Protein AF-A0A1B8D388-F1 (afdb_monomer_lite)

Foldseek 3Di:
DDDDDDDPPPPPPCPDPPPPVVCPPPPPPVPPPQPPVNVVVVVVVVVVVVVVVVVVVVVVVVVVVVVPPDDQDPVNVVVVVVVVVVVVVVVVVVVVVVVCCVPVVLQCCCPPVVVNRDPVSVVCVVVSVVVVVVVVVVVVVVVVVVVVVVVVVVVVVVVVVVVVVVVVVVVVVVVVVVVVVVVVVVVVPPVVVVVVVVVVVVVVVVVVD

Radius of gyration: 41.63 Å; chains: 1; bounding box: 92×52×113 Å

Structure (mmCIF, N/CA/C/O backbone):
data_AF-A0A1B8D388-F1
#
_entry.id   AF-A0A1B8D388-F1
#
loop_
_atom_site.group_PDB
_atom_site.id
_atom_site.type_symbol
_atom_site.label_atom_id
_atom_site.label_alt_id
_atom_site.label_comp_id
_atom_site.label_asym_id
_atom_site.label_entity_id
_atom_site.label_seq_id
_atom_site.pdbx_PDB_ins_code
_atom_site.Cartn_x
_atom_site.Cartn_y
_atom_site.Cartn_z
_atom_site.occupancy
_atom_site.B_iso_or_equiv
_atom_site.auth_seq_id
_atom_site.auth_comp_id
_atom_site.auth_asym_id
_atom_site.auth_atom_id
_atom_site.pdbx_PDB_model_num
ATOM 1 N N . MET A 1 1 ? -44.752 -16.408 46.582 1.00 46.75 1 MET A N 1
ATOM 2 C CA . MET A 1 1 ? -44.123 -17.153 45.474 1.00 46.75 1 MET A CA 1
ATOM 3 C C . MET A 1 1 ? -44.705 -16.628 44.176 1.00 46.75 1 MET A C 1
ATOM 5 O O . MET A 1 1 ? -45.879 -16.859 43.948 1.00 46.75 1 MET A O 1
ATOM 9 N N . SER A 1 2 ? -43.924 -15.858 43.420 1.00 40.78 2 SER A N 1
ATOM 10 C CA . SER A 1 2 ? -44.126 -15.582 41.990 1.00 40.78 2 SER A CA 1
ATOM 11 C C . SER A 1 2 ? -42.862 -14.886 41.501 1.00 40.78 2 SER A C 1
ATOM 13 O O . SER A 1 2 ? -42.611 -13.732 41.837 1.00 40.78 2 SER A O 1
ATOM 15 N N . THR A 1 3 ? -42.021 -15.635 40.803 1.00 44.38 3 THR A N 1
ATOM 16 C CA . THR A 1 3 ? -40.902 -15.122 40.013 1.00 44.38 3 THR A CA 1
ATOM 17 C C . THR A 1 3 ? -41.457 -14.506 38.729 1.00 44.38 3 THR A C 1
ATOM 19 O O . THR A 1 3 ? -42.366 -15.099 38.149 1.00 44.38 3 THR A O 1
ATOM 22 N N . PRO A 1 4 ? -40.952 -13.361 38.246 1.00 47.53 4 PRO A N 1
ATOM 23 C CA . PRO A 1 4 ? -41.158 -12.992 36.859 1.00 47.53 4 PRO A CA 1
ATOM 24 C C . PRO A 1 4 ? -40.118 -13.717 36.000 1.00 47.53 4 PRO A C 1
ATOM 26 O O . PRO A 1 4 ? -38.914 -13.635 36.257 1.00 47.53 4 PRO A O 1
ATOM 29 N N . ASP A 1 5 ? -40.616 -14.446 35.006 1.00 41.00 5 ASP A N 1
ATOM 30 C CA . ASP A 1 5 ? -39.839 -15.017 33.914 1.00 41.00 5 ASP A CA 1
ATOM 31 C C . ASP A 1 5 ? -39.092 -13.895 33.185 1.00 41.00 5 ASP A C 1
ATOM 33 O O . ASP A 1 5 ? -39.694 -12.954 32.665 1.00 41.00 5 ASP A O 1
ATOM 37 N N . ILE A 1 6 ? -37.763 -13.976 33.189 1.00 44.88 6 ILE A N 1
ATOM 38 C CA . ILE A 1 6 ? -36.910 -13.114 32.378 1.00 44.88 6 ILE A CA 1
ATOM 39 C C . ILE A 1 6 ? -36.854 -13.752 30.994 1.00 44.88 6 ILE A C 1
ATOM 41 O O . ILE A 1 6 ? -36.353 -14.865 30.834 1.00 44.88 6 ILE A O 1
ATOM 45 N N . ASP A 1 7 ? -37.396 -13.026 30.021 1.00 37.66 7 ASP A N 1
ATOM 46 C CA . ASP A 1 7 ? -37.357 -13.312 28.594 1.00 37.66 7 ASP A CA 1
ATOM 47 C C . ASP A 1 7 ? -36.005 -13.897 28.148 1.00 37.66 7 ASP A C 1
ATOM 49 O O . ASP A 1 7 ? -34.972 -13.226 28.103 1.00 37.66 7 ASP A O 1
ATOM 53 N N . SER A 1 8 ? -36.048 -15.162 27.727 1.00 42.47 8 SER A N 1
ATOM 54 C CA . SER A 1 8 ? -34.969 -15.912 27.068 1.00 42.47 8 SER A CA 1
ATOM 55 C C . SER A 1 8 ? -34.655 -15.396 25.645 1.00 42.47 8 SER A C 1
ATOM 57 O O . SER A 1 8 ? -33.959 -16.052 24.866 1.00 42.47 8 SER A O 1
ATOM 59 N N . THR A 1 9 ? -35.156 -14.222 25.269 1.00 39.06 9 THR A N 1
ATOM 60 C CA . THR A 1 9 ? -35.140 -13.701 23.893 1.00 39.06 9 THR A CA 1
ATOM 61 C C . THR A 1 9 ? -33.801 -13.051 23.512 1.00 39.06 9 THR A C 1
ATOM 63 O O . THR A 1 9 ? -33.569 -12.752 22.344 1.00 39.06 9 THR A O 1
ATOM 66 N N . ALA A 1 10 ? -32.867 -12.890 24.457 1.00 39.78 10 ALA A N 1
ATOM 67 C CA . ALA A 1 10 ? -31.547 -12.302 24.199 1.00 39.78 10 ALA A CA 1
ATOM 68 C C . ALA A 1 10 ? -30.497 -13.289 23.639 1.00 39.78 10 ALA A C 1
ATOM 70 O O . ALA A 1 10 ? -29.409 -12.869 23.256 1.00 39.78 10 ALA A O 1
ATOM 71 N N . ALA A 1 11 ? -30.801 -14.591 23.556 1.00 39.47 11 ALA A N 1
ATOM 72 C CA . ALA A 1 11 ? -29.835 -15.618 23.139 1.00 39.47 11 ALA A CA 1
ATOM 73 C C . ALA A 1 11 ? -29.963 -16.070 21.667 1.00 39.47 11 ALA A C 1
ATOM 75 O O . ALA A 1 11 ? -29.261 -16.985 21.247 1.00 39.47 11 ALA A O 1
ATOM 76 N N . SER A 1 12 ? -30.826 -15.437 20.861 1.00 40.69 12 SER A N 1
ATOM 77 C CA . SER A 1 12 ? -31.075 -15.824 19.457 1.00 40.69 12 SER A CA 1
ATOM 78 C C . SER A 1 12 ? -30.506 -14.834 18.425 1.00 40.69 12 SER A C 1
ATOM 80 O O . SER A 1 12 ? -30.994 -14.741 17.305 1.00 40.69 12 SER A O 1
ATOM 82 N N . GLY A 1 13 ? -29.474 -14.070 18.804 1.00 36.97 13 GLY A N 1
ATOM 83 C CA . GLY A 1 13 ? -28.780 -13.120 17.920 1.00 36.97 13 GLY A CA 1
ATOM 84 C C . GLY A 1 13 ? -27.408 -13.580 17.412 1.00 36.97 13 GLY A C 1
ATOM 85 O O . GLY A 1 13 ? -26.836 -12.921 16.553 1.00 36.97 13 GLY A O 1
ATOM 86 N N . MET A 1 14 ? -26.870 -14.699 17.911 1.00 41.22 14 MET A N 1
ATOM 87 C CA . MET A 1 14 ? -25.579 -15.248 17.464 1.00 41.22 14 MET A CA 1
ATOM 88 C C . MET A 1 14 ? -25.774 -16.475 16.565 1.00 41.22 14 MET A C 1
ATOM 90 O O . MET A 1 14 ? -25.116 -17.500 16.735 1.00 41.22 14 MET A O 1
ATOM 94 N N . ALA A 1 15 ? -26.708 -16.383 15.615 1.00 38.06 15 ALA A N 1
ATOM 95 C CA . ALA A 1 15 ? -26.703 -17.280 14.467 1.00 38.06 15 ALA A CA 1
ATOM 96 C C . ALA A 1 15 ? -25.453 -16.951 13.645 1.00 38.06 15 ALA A C 1
ATOM 98 O O . ALA A 1 15 ? -25.227 -15.794 13.291 1.00 38.06 15 ALA A O 1
ATOM 99 N N . GLY A 1 16 ? -24.612 -17.966 13.457 1.00 37.06 16 GLY A N 1
ATOM 100 C CA . GLY A 1 16 ? -23.254 -17.843 12.957 1.00 37.06 16 GLY A CA 1
ATOM 101 C C . GLY A 1 16 ? -23.151 -16.947 11.732 1.00 37.06 16 GLY A C 1
ATOM 102 O O . GLY A 1 16 ? -23.763 -17.203 10.698 1.00 37.06 16 GLY A O 1
ATOM 103 N N . LEU A 1 17 ? -22.302 -15.930 11.852 1.00 40.41 17 LEU A N 1
ATOM 104 C CA . LEU A 1 17 ? -21.633 -15.356 10.701 1.00 40.41 17 LEU A CA 1
ATOM 105 C C . LEU A 1 17 ? -20.649 -16.432 10.221 1.00 40.41 17 LEU A C 1
ATOM 107 O O . LEU A 1 17 ? -19.468 -16.426 10.568 1.00 40.41 17 LEU A O 1
ATOM 111 N N . GLU A 1 18 ? -21.163 -17.433 9.506 1.00 41.81 18 GLU A N 1
ATOM 112 C CA . GLU A 1 18 ? -20.325 -18.233 8.633 1.00 41.81 18 GLU A CA 1
ATOM 113 C C . GLU A 1 18 ? -19.696 -17.239 7.662 1.00 41.81 18 GLU A C 1
ATOM 115 O O . GLU A 1 18 ? -20.335 -16.736 6.740 1.00 41.81 18 GLU A O 1
ATOM 120 N N . ILE A 1 19 ? -18.425 -16.921 7.897 1.00 48.69 19 ILE A N 1
ATOM 121 C CA . ILE A 1 19 ? -17.549 -16.375 6.872 1.00 48.69 19 ILE A CA 1
ATOM 122 C C . ILE A 1 19 ? -17.320 -17.541 5.903 1.00 48.69 19 ILE A C 1
ATOM 124 O O . ILE A 1 19 ? -16.262 -18.166 5.876 1.00 48.69 19 ILE A O 1
ATOM 128 N N . THR A 1 20 ? -18.360 -17.915 5.153 1.00 42.84 20 THR A N 1
ATOM 129 C CA . THR A 1 20 ? -18.195 -18.654 3.911 1.00 42.84 20 THR A CA 1
ATOM 130 C C . THR A 1 20 ? -17.395 -17.726 3.030 1.00 42.84 20 THR A C 1
ATOM 132 O O . THR A 1 20 ? -17.945 -16.767 2.502 1.00 42.84 20 THR A O 1
ATOM 135 N N . ASN A 1 21 ? -16.089 -17.962 2.968 1.00 42.94 21 ASN A N 1
ATOM 136 C CA . ASN A 1 21 ? -15.173 -17.259 2.094 1.00 42.94 21 ASN A CA 1
ATOM 137 C C . ASN A 1 21 ? -15.632 -17.560 0.654 1.00 42.94 21 ASN A C 1
ATOM 139 O O . ASN A 1 21 ? -15.381 -18.672 0.180 1.00 42.94 21 ASN A O 1
ATOM 143 N N . PRO A 1 22 ? -16.364 -16.659 -0.031 1.00 49.56 22 PRO A N 1
ATOM 144 C CA . PRO A 1 22 ? -16.920 -16.969 -1.341 1.00 49.56 22 PRO A CA 1
ATOM 145 C C . PRO A 1 22 ? -15.854 -16.893 -2.448 1.00 49.56 22 PRO A C 1
ATOM 147 O O . PRO A 1 22 ? -16.158 -17.217 -3.590 1.00 49.56 22 PRO A O 1
ATOM 150 N N . ASP A 1 23 ? -14.607 -16.551 -2.099 1.00 47.38 23 ASP A N 1
ATOM 151 C CA . ASP A 1 23 ? -13.520 -16.274 -3.044 1.00 47.38 23 ASP A CA 1
ATOM 152 C C . ASP A 1 23 ? -12.299 -17.192 -2.939 1.00 47.38 23 ASP A C 1
ATOM 154 O O . ASP A 1 23 ? -11.311 -16.980 -3.637 1.00 47.38 23 ASP A O 1
ATOM 158 N N . ALA A 1 24 ? -12.365 -18.306 -2.201 1.00 41.28 24 ALA A N 1
ATOM 159 C CA . ALA A 1 24 ? -11.296 -19.318 -2.259 1.00 41.28 24 ALA A CA 1
ATOM 160 C C . ALA A 1 24 ? -11.149 -19.994 -3.651 1.00 41.28 24 ALA A C 1
ATOM 162 O O . ALA A 1 24 ? -10.336 -20.900 -3.818 1.00 41.28 24 ALA A O 1
ATOM 163 N N . ALA A 1 25 ? -11.930 -19.564 -4.650 1.00 45.50 25 ALA A N 1
ATOM 164 C CA . ALA A 1 25 ? -11.844 -19.978 -6.048 1.00 45.50 25 ALA A CA 1
ATOM 165 C C . ALA A 1 25 ? -11.648 -18.805 -7.038 1.00 45.50 25 ALA A C 1
ATOM 167 O O . ALA A 1 25 ? -11.773 -19.020 -8.242 1.00 45.50 25 ALA A O 1
ATOM 168 N N . GLN A 1 26 ? -11.325 -17.591 -6.568 1.00 44.94 26 GLN A N 1
ATOM 169 C CA . GLN A 1 26 ? -10.946 -16.457 -7.427 1.00 44.94 26 GLN A CA 1
ATOM 170 C C . GLN A 1 26 ? -9.604 -15.827 -7.025 1.00 44.94 26 GLN A C 1
ATOM 172 O O . GLN A 1 26 ? -9.360 -14.652 -7.270 1.00 44.94 26 GLN A O 1
ATOM 177 N N . ASP A 1 27 ? -8.647 -16.652 -6.591 1.00 37.72 27 ASP A N 1
ATOM 178 C CA . ASP A 1 27 ? -7.213 -16.332 -6.725 1.00 37.72 27 ASP A CA 1
ATOM 179 C C . ASP A 1 27 ? -6.762 -16.264 -8.201 1.00 37.72 27 ASP A C 1
ATOM 181 O O . ASP A 1 27 ? -5.577 -16.240 -8.518 1.00 37.72 27 ASP A O 1
ATOM 185 N N . SER A 1 28 ? -7.701 -16.170 -9.143 1.00 41.50 28 SER A N 1
ATOM 186 C CA . SER A 1 28 ? -7.460 -15.428 -10.359 1.00 41.50 28 SER A CA 1
ATOM 187 C C . SER A 1 28 ? -7.611 -13.928 -10.059 1.00 41.50 28 SER A C 1
ATOM 189 O O . SER A 1 28 ? -8.526 -13.275 -10.567 1.00 41.50 28 SER A O 1
ATOM 191 N N . PHE A 1 29 ? -6.589 -13.316 -9.440 1.00 42.00 29 PHE A N 1
ATOM 192 C CA . PHE A 1 29 ? -5.973 -12.242 -10.224 1.00 42.00 29 PHE A CA 1
ATOM 193 C C . PHE A 1 29 ? -5.783 -12.911 -11.565 1.00 42.00 29 PHE A C 1
ATOM 195 O O . PHE A 1 29 ? -5.009 -13.863 -11.645 1.00 42.00 29 PHE A O 1
ATOM 202 N N . THR A 1 30 ? -6.619 -12.585 -12.549 1.00 49.94 30 THR A N 1
ATOM 203 C CA . THR A 1 30 ? -6.340 -12.976 -13.914 1.00 49.94 30 THR A CA 1
ATOM 204 C C . THR A 1 30 ? -4.886 -12.592 -14.064 1.00 49.94 30 THR A C 1
ATOM 206 O O . THR A 1 30 ? -4.592 -11.392 -14.065 1.00 49.94 30 THR A O 1
ATOM 209 N N . GLU A 1 31 ? -3.978 -13.584 -14.048 1.00 51.28 31 GLU A N 1
ATOM 210 C CA . GLU A 1 31 ? -2.651 -13.422 -14.600 1.00 51.28 31 GLU A CA 1
ATOM 211 C C . GLU A 1 31 ? -2.980 -12.623 -15.836 1.00 51.28 31 GLU A C 1
ATOM 213 O O . GLU A 1 31 ? -3.809 -13.088 -16.635 1.00 51.28 31 GLU A O 1
ATOM 218 N N . LEU A 1 32 ? -2.497 -11.374 -15.919 1.00 55.41 32 LEU A N 1
ATOM 219 C CA . LEU A 1 32 ? -2.486 -10.691 -17.200 1.00 55.41 32 LEU A CA 1
ATOM 220 C C . LEU A 1 32 ? -2.073 -11.809 -18.141 1.00 55.41 32 LEU A C 1
ATOM 222 O O . LEU A 1 32 ? -1.053 -12.452 -17.852 1.00 55.41 32 LEU A O 1
ATOM 226 N N . GLN A 1 33 ? -2.958 -12.206 -19.066 1.00 63.19 33 GLN A N 1
ATOM 227 C CA . GLN A 1 33 ? -2.734 -13.384 -19.901 1.00 63.19 33 GLN A CA 1
ATOM 228 C C . GLN A 1 33 ? -1.675 -12.963 -20.908 1.00 63.19 33 GLN A C 1
ATOM 230 O O . GLN A 1 33 ? -1.926 -12.830 -22.098 1.00 63.19 33 GLN A O 1
ATOM 235 N N . LEU A 1 34 ? -0.510 -12.642 -20.354 1.00 66.38 34 LEU A N 1
ATOM 236 C CA . LEU A 1 34 ? 0.663 -12.174 -21.000 1.00 66.38 34 LEU A CA 1
ATOM 237 C C . LEU A 1 34 ? 1.059 -13.374 -21.805 1.00 66.38 34 LEU A C 1
ATOM 239 O O . LEU A 1 34 ? 1.324 -14.453 -21.254 1.00 66.38 34 LEU A O 1
ATOM 243 N N . SER A 1 35 ? 1.042 -13.168 -23.109 1.00 82.62 35 SER A N 1
ATOM 244 C CA . SER A 1 35 ? 1.629 -14.106 -24.031 1.00 82.62 35 SER A CA 1
ATOM 245 C C . SER A 1 35 ? 3.028 -14.463 -23.530 1.00 82.62 35 SER A C 1
ATOM 247 O O . SER A 1 35 ? 3.712 -13.652 -22.899 1.00 82.62 35 SER A O 1
ATOM 249 N N . GLU A 1 36 ? 3.485 -15.674 -23.821 1.00 84.75 36 GLU A N 1
ATOM 250 C CA . GLU A 1 36 ? 4.839 -16.107 -23.470 1.00 84.75 36 GLU A CA 1
ATOM 251 C C . GLU A 1 36 ? 5.894 -15.097 -23.960 1.00 84.75 36 GLU A C 1
ATOM 253 O O . GLU A 1 36 ? 6.867 -14.816 -23.266 1.00 84.75 36 GLU A O 1
ATOM 258 N N . LEU A 1 37 ? 5.631 -14.456 -25.105 1.00 83.75 37 LEU A N 1
ATOM 259 C CA . LEU A 1 37 ? 6.446 -13.367 -25.640 1.00 83.75 37 LEU A CA 1
ATOM 260 C C . LEU A 1 37 ? 6.429 -12.106 -24.767 1.00 83.75 37 LEU A C 1
ATOM 262 O O . LEU A 1 37 ? 7.461 -11.468 -24.600 1.00 83.75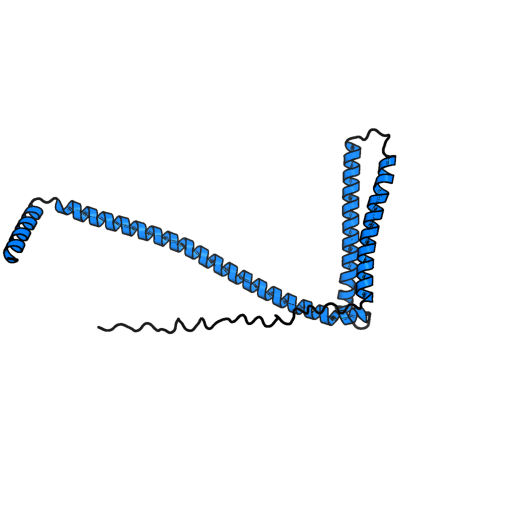 37 LEU A O 1
ATOM 266 N N . GLU A 1 38 ? 5.282 -11.728 -24.208 1.00 82.19 38 GLU A N 1
ATOM 267 C CA . GLU A 1 38 ? 5.165 -10.543 -23.349 1.00 82.19 38 GLU A CA 1
ATOM 268 C C . GLU A 1 38 ? 5.881 -10.759 -22.014 1.00 82.19 38 GLU A C 1
ATOM 270 O O . GLU A 1 38 ? 6.564 -9.853 -21.541 1.00 82.19 38 GLU A O 1
ATOM 275 N N . ARG A 1 39 ? 5.818 -11.978 -21.457 1.00 85.62 39 ARG A N 1
ATOM 276 C CA . ARG A 1 39 ? 6.616 -12.360 -20.280 1.00 85.62 39 ARG A CA 1
ATOM 277 C C . ARG A 1 39 ? 8.113 -12.280 -20.581 1.00 85.62 39 ARG A C 1
ATOM 279 O O . ARG A 1 39 ? 8.844 -11.621 -19.854 1.00 85.62 39 ARG A O 1
ATOM 286 N N . GLN A 1 40 ? 8.547 -12.844 -21.710 1.00 91.00 40 GLN A N 1
ATOM 287 C CA . GLN A 1 40 ? 9.945 -12.764 -22.144 1.00 91.00 40 GLN A CA 1
ATOM 288 C C . GLN A 1 40 ? 10.419 -11.317 -22.352 1.00 91.00 40 GLN A C 1
ATOM 290 O O . GLN A 1 40 ? 11.561 -10.999 -22.036 1.00 91.00 40 GLN A O 1
ATOM 295 N N . ILE A 1 41 ? 9.570 -10.427 -22.876 1.00 89.88 41 ILE A N 1
ATOM 296 C CA . ILE A 1 41 ? 9.914 -9.007 -23.046 1.00 89.88 41 ILE A CA 1
ATOM 297 C C . ILE A 1 41 ? 10.130 -8.325 -21.690 1.00 89.88 41 ILE A C 1
ATOM 299 O O . ILE A 1 41 ? 11.072 -7.544 -21.559 1.00 89.88 41 ILE A O 1
ATOM 303 N N . LEU A 1 42 ? 9.290 -8.616 -20.695 1.00 86.69 42 LEU A N 1
ATOM 304 C CA . LEU A 1 42 ? 9.450 -8.078 -19.343 1.00 86.69 42 LEU A CA 1
ATOM 305 C C . LEU A 1 42 ? 10.720 -8.617 -18.674 1.00 86.69 42 LEU A C 1
ATOM 307 O O . LEU A 1 42 ? 11.519 -7.825 -18.182 1.00 86.69 42 LEU A O 1
ATOM 311 N N . ASP A 1 43 ? 10.981 -9.921 -18.778 1.00 91.25 43 ASP A N 1
ATOM 312 C CA . ASP A 1 43 ? 12.216 -10.524 -18.259 1.00 91.25 43 ASP A CA 1
ATOM 313 C C . ASP A 1 43 ? 13.466 -9.909 -18.914 1.00 91.25 43 ASP A C 1
ATOM 315 O O . ASP A 1 43 ? 14.483 -9.668 -18.261 1.00 91.25 43 ASP A O 1
ATOM 319 N N . LEU A 1 44 ? 13.409 -9.626 -20.222 1.00 91.69 44 LEU A N 1
ATOM 320 C CA . LEU A 1 44 ? 14.490 -8.945 -20.937 1.00 91.69 44 LEU A CA 1
ATOM 321 C C . LEU A 1 44 ? 14.662 -7.492 -20.490 1.00 91.69 44 LEU A C 1
ATOM 323 O O . LEU A 1 44 ? 15.797 -7.016 -20.457 1.00 91.69 44 LEU A O 1
ATOM 327 N N . TYR A 1 45 ? 13.575 -6.788 -20.167 1.00 87.62 45 TYR A N 1
ATOM 328 C CA . TYR A 1 45 ? 13.632 -5.431 -19.626 1.00 87.62 45 TYR A CA 1
ATOM 329 C C . TYR A 1 45 ? 14.321 -5.415 -18.257 1.00 87.62 45 TYR A C 1
ATOM 331 O O . TYR A 1 45 ? 15.278 -4.658 -18.076 1.00 87.62 45 TYR A O 1
ATOM 339 N N . ASP A 1 46 ? 13.918 -6.313 -17.356 1.00 88.62 46 ASP A N 1
ATOM 340 C CA . ASP A 1 46 ? 14.510 -6.451 -16.023 1.00 88.62 46 ASP A CA 1
ATOM 341 C C . ASP A 1 46 ? 15.995 -6.814 -16.112 1.00 88.62 46 ASP A C 1
ATOM 343 O O . ASP A 1 46 ? 16.851 -6.166 -15.504 1.00 88.62 46 ASP A O 1
ATOM 347 N N . ARG A 1 47 ? 16.327 -7.788 -16.967 1.00 92.12 47 ARG A N 1
ATOM 348 C CA . ARG A 1 47 ? 17.713 -8.190 -17.224 1.00 92.12 47 ARG A CA 1
ATOM 349 C C . ARG A 1 47 ? 18.548 -7.063 -17.823 1.00 92.12 47 ARG A C 1
ATOM 351 O O . ARG A 1 47 ? 19.738 -6.946 -17.546 1.00 92.12 47 ARG A O 1
ATOM 358 N N . HIS A 1 48 ? 17.966 -6.234 -18.677 1.00 90.94 48 HIS A N 1
ATOM 359 C CA . HIS A 1 48 ? 18.677 -5.106 -19.262 1.00 90.94 48 HIS A CA 1
ATOM 360 C C . HIS A 1 48 ? 18.945 -3.998 -18.232 1.00 90.94 48 HIS A C 1
ATOM 362 O O . HIS A 1 48 ? 20.015 -3.385 -18.265 1.00 90.94 48 HIS A O 1
ATOM 368 N N . ASP A 1 49 ? 18.024 -3.762 -17.300 1.00 84.19 49 ASP A N 1
ATOM 369 C CA . ASP A 1 49 ? 18.252 -2.840 -16.187 1.00 84.19 49 ASP A CA 1
ATOM 370 C C . ASP A 1 49 ? 19.327 -3.364 -15.219 1.00 84.19 49 ASP A C 1
ATOM 372 O O . ASP A 1 49 ? 20.174 -2.587 -14.769 1.00 84.19 49 ASP A O 1
ATOM 376 N N . GLU A 1 50 ? 19.369 -4.676 -14.975 1.00 89.31 50 GLU A N 1
ATOM 377 C CA . GLU A 1 50 ? 20.448 -5.342 -14.232 1.00 89.31 50 GLU A CA 1
ATOM 378 C C . GLU A 1 50 ? 21.807 -5.164 -14.927 1.00 89.31 50 GLU A C 1
ATOM 380 O O . GLU A 1 50 ? 22.752 -4.655 -14.326 1.00 89.31 50 GLU A O 1
ATOM 385 N N . VAL A 1 51 ? 21.899 -5.468 -16.224 1.00 91.75 51 VAL A N 1
ATOM 386 C CA . VAL A 1 51 ? 23.144 -5.307 -16.993 1.00 91.75 51 VAL A CA 1
ATOM 387 C C . VAL A 1 51 ? 23.605 -3.845 -17.026 1.00 91.75 51 VAL A C 1
ATOM 389 O O . VAL A 1 51 ? 24.802 -3.568 -16.953 1.00 91.75 51 VAL A O 1
ATOM 392 N N . ARG A 1 52 ? 22.689 -2.870 -17.094 1.00 86.38 52 ARG A N 1
ATOM 393 C CA . ARG A 1 52 ? 23.054 -1.445 -16.983 1.00 86.38 52 ARG A CA 1
ATOM 394 C C . ARG A 1 52 ? 23.670 -1.108 -15.629 1.00 86.38 52 ARG A C 1
ATOM 396 O O . ARG A 1 52 ? 24.607 -0.310 -15.583 1.00 86.38 52 ARG A O 1
ATOM 403 N N . LEU A 1 53 ? 23.156 -1.689 -14.546 1.00 84.50 53 LEU A N 1
ATOM 404 C CA . LEU A 1 53 ? 23.740 -1.537 -13.214 1.00 84.50 53 LEU A CA 1
ATOM 405 C C . LEU A 1 53 ? 25.126 -2.183 -13.146 1.00 84.50 53 LEU A C 1
ATOM 407 O O . LEU A 1 53 ? 26.051 -1.549 -12.643 1.00 84.50 53 LEU A O 1
ATOM 411 N N . GLU A 1 54 ? 25.300 -3.382 -13.703 1.00 86.31 54 GLU A N 1
ATOM 412 C CA . GLU A 1 54 ? 26.599 -4.062 -13.768 1.00 86.31 54 GLU A CA 1
ATOM 413 C C . GLU A 1 54 ? 27.637 -3.255 -14.556 1.00 86.31 54 GLU A C 1
ATOM 415 O O . GLU A 1 54 ? 28.747 -3.040 -14.072 1.00 86.31 54 GLU A O 1
ATOM 420 N N . ILE A 1 55 ? 27.276 -2.729 -15.731 1.00 85.62 55 ILE A N 1
ATOM 421 C CA . ILE A 1 55 ? 28.147 -1.849 -16.526 1.00 85.62 55 ILE A CA 1
ATOM 422 C C . ILE A 1 55 ? 28.491 -0.579 -15.738 1.00 85.62 55 ILE A C 1
ATOM 424 O O . ILE A 1 55 ? 29.641 -0.136 -15.745 1.00 85.62 55 ILE A O 1
ATOM 428 N N . GLY A 1 56 ? 27.521 0.002 -15.028 1.00 80.25 56 GLY A N 1
ATOM 429 C CA . GLY A 1 56 ? 27.756 1.136 -14.134 1.00 80.25 56 GLY A CA 1
ATOM 430 C C . GLY A 1 56 ? 28.762 0.817 -13.024 1.00 80.25 56 GLY A C 1
ATOM 431 O O . GLY A 1 56 ? 29.654 1.614 -12.749 1.00 80.25 56 GLY A O 1
ATOM 432 N N . LEU A 1 57 ? 28.661 -0.367 -12.416 1.00 80.94 57 LEU A N 1
ATOM 433 C CA . LEU A 1 57 ? 29.571 -0.818 -11.362 1.00 80.94 57 LEU A CA 1
ATOM 434 C C . LEU A 1 57 ? 30.973 -1.142 -11.890 1.00 80.94 57 LEU A C 1
ATOM 436 O O . LEU A 1 57 ? 31.950 -0.833 -11.215 1.00 80.94 57 LEU A O 1
ATOM 440 N N . LEU A 1 58 ? 31.083 -1.733 -13.083 1.00 80.69 58 LEU A N 1
ATOM 441 C CA . LEU A 1 58 ? 32.360 -2.094 -13.710 1.00 80.69 58 LEU A CA 1
ATOM 442 C C . LEU A 1 58 ? 33.106 -0.891 -14.302 1.00 80.69 58 LEU A C 1
ATOM 444 O O . LEU A 1 58 ? 34.331 -0.886 -14.313 1.00 80.69 58 LEU A O 1
ATOM 448 N N . SER A 1 59 ? 32.389 0.144 -14.747 1.00 75.56 59 SER A N 1
ATOM 449 C CA . SER A 1 59 ? 32.979 1.396 -15.253 1.00 75.56 59 SER A CA 1
ATOM 450 C C . SER A 1 59 ? 33.388 2.380 -14.147 1.00 75.56 59 SER A C 1
ATOM 452 O O . SER A 1 59 ? 34.266 3.217 -14.351 1.00 75.56 59 SER A O 1
ATOM 454 N N . ALA A 1 60 ? 32.810 2.267 -12.946 1.00 67.56 60 ALA A N 1
ATOM 455 C CA . ALA A 1 60 ? 33.179 3.084 -11.789 1.00 67.56 60 ALA A CA 1
ATOM 456 C C . ALA A 1 60 ? 34.661 2.958 -11.348 1.00 67.56 60 ALA A C 1
ATOM 458 O O . ALA A 1 60 ? 35.274 3.996 -11.087 1.00 67.56 60 ALA A O 1
ATOM 459 N N . PRO A 1 61 ? 35.281 1.760 -11.262 1.00 61.16 61 PRO A N 1
ATOM 460 C CA . PRO A 1 61 ? 36.684 1.631 -10.863 1.00 61.16 61 PRO A CA 1
ATOM 461 C C . PRO A 1 61 ? 37.678 2.229 -11.869 1.00 61.16 61 PRO A C 1
ATOM 463 O O . PRO A 1 61 ? 38.746 2.680 -11.465 1.00 61.16 61 PRO A O 1
ATOM 466 N N . GLU A 1 62 ? 37.345 2.297 -13.161 1.00 58.16 62 GLU A N 1
ATOM 467 C CA . GLU A 1 62 ? 38.203 2.956 -14.160 1.00 58.16 62 GLU A CA 1
ATOM 468 C C . GLU A 1 62 ? 38.240 4.482 -13.964 1.00 58.16 62 GLU A C 1
ATOM 470 O O . GLU A 1 62 ? 39.261 5.125 -14.212 1.00 58.16 62 GLU A O 1
ATOM 475 N N . ALA A 1 63 ? 37.158 5.072 -13.446 1.00 56.44 63 ALA A N 1
ATOM 476 C CA . ALA A 1 63 ? 37.112 6.488 -13.092 1.00 56.44 63 ALA A CA 1
ATOM 477 C C . ALA A 1 63 ? 37.892 6.801 -11.801 1.00 56.44 63 ALA A C 1
ATOM 479 O O . ALA A 1 63 ? 38.499 7.865 -11.700 1.00 56.44 63 ALA A O 1
ATOM 480 N N . THR A 1 64 ? 37.926 5.879 -10.830 1.00 57.31 64 THR A N 1
ATOM 481 C CA . THR A 1 64 ? 38.621 6.089 -9.545 1.00 57.31 64 THR A CA 1
ATOM 482 C C . THR A 1 64 ? 40.119 5.789 -9.599 1.00 57.31 64 THR A C 1
ATOM 484 O O . THR A 1 64 ? 40.880 6.414 -8.866 1.00 57.31 64 THR A O 1
ATOM 487 N N . GLN A 1 65 ? 40.583 4.907 -10.491 1.00 55.31 65 GLN A N 1
ATOM 488 C CA . GLN A 1 65 ? 42.020 4.640 -10.672 1.00 55.31 65 GLN A CA 1
ATOM 489 C C . GLN A 1 65 ? 42.796 5.864 -11.195 1.00 55.31 65 GLN A C 1
ATOM 491 O O . GLN A 1 65 ? 43.963 6.047 -10.841 1.00 55.31 65 GLN A O 1
ATOM 496 N N . ASN A 1 66 ? 42.139 6.752 -11.948 1.00 53.53 66 ASN A N 1
ATOM 497 C CA . ASN A 1 66 ? 42.725 8.002 -12.447 1.00 53.53 66 ASN A CA 1
ATOM 498 C C . ASN A 1 66 ? 42.834 9.117 -11.385 1.00 53.53 66 ASN A C 1
ATOM 500 O O . ASN A 1 66 ? 43.475 10.129 -11.649 1.00 53.53 66 ASN A O 1
ATOM 504 N N . ALA A 1 67 ? 42.255 8.946 -10.190 1.00 57.72 67 ALA A N 1
ATOM 505 C CA . ALA A 1 67 ? 42.287 9.936 -9.105 1.00 57.72 67 ALA A CA 1
ATOM 506 C C . ALA A 1 67 ? 43.501 9.780 -8.157 1.00 57.72 67 ALA A C 1
ATOM 508 O O . ALA A 1 67 ? 43.613 10.472 -7.150 1.00 57.72 67 ALA A O 1
ATOM 509 N N . SER A 1 68 ? 44.423 8.860 -8.456 1.00 55.84 68 SER A N 1
ATOM 510 C CA . SER A 1 68 ? 45.429 8.356 -7.506 1.00 55.84 68 SER A CA 1
ATOM 511 C C . SER A 1 68 ? 46.693 9.225 -7.344 1.00 55.84 68 SER A C 1
ATOM 513 O O . SER A 1 68 ? 47.757 8.684 -7.040 1.00 55.84 68 SER A O 1
ATOM 515 N N . THR A 1 69 ? 46.668 10.541 -7.593 1.00 57.97 69 THR A N 1
ATOM 516 C CA . THR A 1 69 ? 47.904 11.365 -7.507 1.00 57.97 69 THR A CA 1
ATOM 517 C C . THR A 1 69 ? 47.737 12.757 -6.886 1.00 57.97 69 THR A C 1
ATOM 519 O O . THR A 1 69 ? 48.743 13.423 -6.661 1.00 57.97 69 THR A O 1
ATOM 522 N N . GLU A 1 70 ? 46.529 13.189 -6.519 1.00 63.09 70 GLU A N 1
ATOM 523 C CA . GLU A 1 70 ? 46.328 14.486 -5.853 1.00 63.09 70 GLU A CA 1
ATOM 524 C C . GLU A 1 70 ? 45.938 14.301 -4.379 1.00 63.09 70 GLU A C 1
ATOM 526 O O . GLU A 1 70 ? 45.175 13.400 -4.029 1.00 63.09 70 GLU A O 1
ATOM 531 N N . GLU A 1 71 ? 46.510 15.126 -3.495 1.00 63.53 71 GLU A N 1
ATOM 532 C CA . GLU A 1 71 ? 46.144 15.178 -2.076 1.00 63.53 71 GLU A CA 1
ATOM 533 C C . GLU A 1 71 ? 44.697 15.671 -1.960 1.00 63.53 71 GLU A C 1
ATOM 535 O O . GLU A 1 71 ? 44.423 16.863 -2.067 1.00 63.53 71 GLU A O 1
ATOM 540 N N . VAL A 1 72 ? 43.761 14.740 -1.784 1.00 70.56 72 VAL A N 1
ATOM 541 C CA . VAL A 1 72 ? 42.335 15.051 -1.659 1.00 70.56 72 VAL A CA 1
ATOM 542 C C . VAL A 1 72 ? 42.095 15.817 -0.357 1.00 70.56 72 VAL A C 1
ATOM 544 O O . VAL A 1 72 ? 42.382 15.304 0.727 1.00 70.56 72 VAL A O 1
ATOM 547 N N . THR A 1 73 ? 41.556 17.034 -0.451 1.00 80.81 73 THR A N 1
ATOM 548 C CA . THR A 1 73 ? 41.191 17.832 0.726 1.00 80.81 73 THR A CA 1
ATOM 549 C C . THR A 1 73 ? 39.805 17.442 1.257 1.00 80.81 73 THR A C 1
ATOM 551 O O . THR A 1 73 ? 38.965 16.906 0.530 1.00 80.81 73 THR A O 1
ATOM 554 N N . ASP A 1 74 ? 39.519 17.734 2.531 1.00 80.25 74 ASP A N 1
ATOM 555 C CA . ASP A 1 74 ? 38.191 17.484 3.121 1.00 80.25 74 ASP A CA 1
ATOM 556 C C . ASP A 1 74 ? 37.067 18.258 2.400 1.00 80.25 74 ASP A C 1
ATOM 558 O O . ASP A 1 74 ? 35.912 17.824 2.386 1.00 80.25 74 ASP A O 1
ATOM 562 N N . GLU A 1 75 ? 37.392 19.394 1.777 1.00 81.94 75 GLU A N 1
ATOM 563 C CA . GLU A 1 75 ? 36.454 20.200 0.990 1.00 81.94 75 GLU A CA 1
ATOM 564 C C . GLU A 1 75 ? 36.097 19.512 -0.337 1.00 81.94 75 GLU A C 1
ATOM 566 O O . GLU A 1 75 ? 34.916 19.464 -0.699 1.00 81.94 75 GLU A O 1
ATOM 571 N N . ASP A 1 76 ? 37.076 18.884 -0.998 1.00 81.81 76 ASP A N 1
ATOM 572 C CA . ASP A 1 76 ? 36.865 18.092 -2.216 1.00 81.81 76 ASP A CA 1
ATOM 573 C C . ASP A 1 76 ? 36.015 16.848 -1.926 1.00 81.81 76 ASP A C 1
ATOM 575 O O . ASP A 1 76 ? 35.076 16.543 -2.662 1.00 81.81 76 ASP A O 1
ATOM 579 N N . LEU A 1 77 ? 36.248 16.177 -0.789 1.00 82.50 77 LEU A N 1
ATOM 580 C CA . LEU A 1 77 ? 35.412 15.051 -0.353 1.00 82.50 77 LEU A CA 1
ATOM 581 C C . LEU A 1 77 ? 33.955 15.466 -0.131 1.00 82.50 77 LEU A C 1
ATOM 583 O O . LEU A 1 77 ? 33.037 14.744 -0.526 1.00 82.50 77 LEU A O 1
ATOM 587 N N . GLN A 1 78 ? 33.715 16.622 0.491 1.00 85.31 78 GLN A N 1
ATOM 588 C CA . GLN A 1 78 ? 32.355 17.126 0.692 1.00 85.31 78 GLN A CA 1
ATOM 589 C C . GLN A 1 78 ? 31.686 17.539 -0.623 1.00 85.31 78 GLN A C 1
ATOM 591 O O . GLN A 1 78 ? 30.475 17.347 -0.774 1.00 85.31 78 GLN A O 1
ATOM 596 N N . ALA A 1 79 ? 32.439 18.112 -1.564 1.00 86.69 79 ALA A N 1
ATOM 597 C CA . ALA A 1 79 ? 31.939 18.464 -2.888 1.00 86.69 79 ALA A CA 1
ATOM 598 C C . ALA A 1 79 ? 31.545 17.211 -3.687 1.00 86.69 79 ALA A C 1
ATOM 600 O O . ALA A 1 79 ? 30.423 17.141 -4.193 1.00 86.69 79 ALA A O 1
ATOM 601 N N . GLU A 1 80 ? 32.397 16.185 -3.698 1.00 85.19 80 GLU A N 1
ATOM 602 C CA . GLU A 1 80 ? 32.134 14.911 -4.375 1.00 85.19 80 GLU A CA 1
ATOM 603 C C . GLU A 1 80 ? 30.982 14.130 -3.730 1.00 85.19 80 GLU A C 1
ATOM 605 O O . GLU A 1 80 ? 30.118 13.592 -4.425 1.00 85.19 80 GLU A O 1
ATOM 610 N N . GLN A 1 81 ? 30.876 14.126 -2.397 1.00 84.00 81 GLN A N 1
ATOM 611 C CA . GLN A 1 81 ? 29.722 13.537 -1.709 1.00 84.00 81 GLN A CA 1
ATOM 612 C C . GLN A 1 81 ? 28.411 14.223 -2.109 1.00 84.00 81 GLN A C 1
ATOM 614 O O . GLN A 1 81 ? 27.415 13.545 -2.376 1.00 84.00 81 GLN A O 1
ATOM 619 N N . LYS A 1 82 ? 28.398 15.559 -2.183 1.00 87.44 82 LYS A N 1
ATOM 620 C CA . LYS A 1 82 ? 27.226 16.318 -2.644 1.00 87.44 82 LYS A CA 1
ATOM 621 C C . LYS A 1 82 ? 26.915 16.026 -4.111 1.00 87.44 82 LYS A C 1
ATOM 623 O O . LYS A 1 82 ? 25.750 15.792 -4.427 1.00 87.44 82 LYS A O 1
ATOM 628 N N . ALA A 1 83 ? 27.925 15.973 -4.979 1.00 86.94 83 ALA A N 1
ATOM 629 C CA . ALA A 1 83 ? 27.763 15.649 -6.395 1.00 86.94 83 ALA A CA 1
ATOM 630 C C . ALA A 1 83 ? 27.200 14.232 -6.599 1.00 86.94 83 ALA A C 1
ATOM 632 O O . ALA A 1 83 ? 26.276 14.036 -7.391 1.00 86.94 83 ALA A O 1
ATOM 633 N N . LEU A 1 84 ? 27.677 13.252 -5.826 1.00 88.31 84 LEU A N 1
ATOM 634 C CA . LEU A 1 84 ? 27.162 11.884 -5.825 1.00 88.31 84 LEU A CA 1
ATOM 635 C C . LEU A 1 84 ? 25.706 11.834 -5.356 1.00 88.31 84 LEU A C 1
ATOM 637 O O . LEU A 1 84 ? 24.875 11.185 -5.998 1.00 88.31 84 LEU A O 1
ATOM 641 N N . LEU A 1 85 ? 25.376 12.504 -4.248 1.00 90.94 85 LEU A N 1
ATOM 642 C CA . LEU A 1 85 ? 24.001 12.566 -3.747 1.00 90.94 85 LEU A CA 1
ATOM 643 C C . LEU A 1 85 ? 23.067 13.219 -4.769 1.00 90.94 85 LEU A C 1
ATOM 645 O O . LEU A 1 85 ? 21.972 12.711 -5.015 1.00 90.94 85 LEU A O 1
ATOM 649 N N . GLU A 1 86 ? 23.514 14.292 -5.417 1.00 91.19 86 GLU A N 1
ATOM 650 C CA . GLU A 1 86 ? 22.754 14.961 -6.465 1.00 91.19 86 GLU A CA 1
ATOM 651 C C . GLU A 1 86 ? 22.571 14.062 -7.697 1.00 91.19 86 GLU A C 1
ATOM 653 O O . GLU A 1 86 ? 21.466 13.961 -8.234 1.00 91.19 86 GLU A O 1
ATOM 658 N N . ALA A 1 87 ? 23.611 13.343 -8.122 1.00 88.00 87 ALA A N 1
ATOM 659 C CA . ALA A 1 87 ? 23.526 12.380 -9.215 1.00 88.00 87 ALA A CA 1
ATOM 660 C C . ALA A 1 87 ? 22.547 11.236 -8.898 1.00 88.00 87 ALA A C 1
ATOM 662 O O . ALA A 1 87 ? 21.713 10.894 -9.741 1.00 88.00 87 ALA A O 1
ATOM 663 N N . LYS A 1 88 ? 22.577 10.696 -7.671 1.00 88.62 88 LYS A N 1
ATOM 664 C CA . LYS A 1 88 ? 21.624 9.673 -7.208 1.00 88.62 88 LYS A CA 1
ATOM 665 C C . LYS A 1 88 ? 20.191 10.193 -7.205 1.00 88.62 88 LYS A C 1
ATOM 667 O O . LYS A 1 88 ? 19.304 9.518 -7.725 1.00 88.62 88 LYS A O 1
ATOM 672 N N . ALA A 1 89 ? 19.967 11.394 -6.675 1.00 91.75 89 ALA A N 1
ATOM 673 C CA . ALA A 1 89 ? 18.648 12.019 -6.669 1.00 91.75 89 ALA A CA 1
ATOM 674 C C . ALA A 1 89 ? 18.127 12.243 -8.099 1.00 91.75 89 ALA A C 1
ATOM 676 O O . ALA A 1 89 ? 16.989 11.892 -8.408 1.00 91.75 89 ALA A O 1
ATOM 677 N N . ARG A 1 90 ? 18.976 12.750 -9.005 1.00 90.81 90 ARG A N 1
ATOM 678 C CA . ARG A 1 90 ? 18.635 12.945 -10.425 1.00 90.81 90 ARG A CA 1
ATOM 679 C C . ARG A 1 90 ? 18.312 11.625 -11.127 1.00 90.81 90 ARG A C 1
ATOM 681 O O . ARG A 1 90 ? 17.370 11.586 -11.916 1.00 90.81 90 ARG A O 1
ATOM 688 N N . TYR A 1 91 ? 19.066 10.556 -10.867 1.00 88.44 91 TYR A N 1
ATOM 689 C CA . TYR A 1 91 ? 18.797 9.235 -11.440 1.00 88.44 91 TYR A CA 1
ATOM 690 C C . TYR A 1 91 ? 17.469 8.660 -10.940 1.00 88.44 91 TYR A C 1
ATOM 692 O O . TYR A 1 91 ? 16.631 8.272 -11.752 1.00 88.44 91 TYR A O 1
ATOM 700 N N . ALA A 1 92 ? 17.243 8.676 -9.623 1.00 90.44 92 ALA A N 1
ATOM 701 C CA . ALA A 1 92 ? 16.001 8.198 -9.021 1.00 90.44 92 ALA A CA 1
ATOM 702 C C . ALA A 1 92 ? 14.781 8.965 -9.554 1.00 90.44 92 ALA A C 1
ATOM 704 O O . ALA A 1 92 ? 13.773 8.356 -9.909 1.00 90.44 92 ALA A O 1
ATOM 705 N N . LEU A 1 93 ? 14.898 10.290 -9.699 1.00 93.50 93 LEU A N 1
ATOM 706 C CA . LEU A 1 93 ? 13.844 11.119 -10.276 1.00 93.50 93 LEU A CA 1
ATOM 707 C C . LEU A 1 93 ? 13.577 10.763 -11.743 1.00 93.50 93 LEU A C 1
ATOM 709 O O . LEU A 1 93 ? 12.424 10.601 -12.128 1.00 93.50 93 LEU A O 1
ATOM 713 N N . LYS A 1 94 ? 14.621 10.600 -12.566 1.00 90.94 94 LYS A N 1
ATOM 714 C CA . LYS A 1 94 ? 14.465 10.193 -13.973 1.00 90.94 94 LYS A CA 1
ATOM 715 C C . LYS A 1 94 ? 13.792 8.829 -14.100 1.00 90.94 94 LYS A C 1
ATOM 717 O O . LYS A 1 94 ? 12.900 8.687 -14.931 1.00 90.94 94 LYS A O 1
ATOM 722 N N . LYS A 1 95 ? 14.195 7.859 -13.275 1.00 89.56 95 LYS A N 1
ATOM 723 C CA . LYS A 1 95 ? 13.585 6.525 -13.228 1.00 89.56 95 LYS A CA 1
ATOM 724 C C . LYS A 1 95 ? 12.102 6.620 -12.860 1.00 89.56 95 LYS A C 1
ATOM 726 O O . LYS A 1 95 ? 11.266 6.155 -13.624 1.00 89.56 95 LYS A O 1
ATOM 731 N N . SER A 1 96 ? 11.777 7.332 -11.782 1.00 92.06 96 SER A N 1
ATOM 732 C CA . SER A 1 96 ? 10.392 7.530 -11.338 1.00 92.06 96 SER A CA 1
ATOM 733 C C . SER A 1 96 ? 9.525 8.246 -12.383 1.00 92.06 96 SER A C 1
ATOM 735 O O . SER A 1 96 ? 8.382 7.853 -12.608 1.00 92.06 96 SER A O 1
ATOM 737 N N . ILE A 1 97 ? 10.059 9.264 -13.068 1.00 93.56 97 ILE A N 1
ATOM 738 C CA . ILE A 1 97 ? 9.345 9.948 -14.156 1.00 93.56 97 ILE A CA 1
ATOM 739 C C . ILE A 1 97 ? 9.098 8.987 -15.321 1.00 93.56 97 ILE A C 1
ATOM 741 O O . ILE A 1 97 ? 7.988 8.952 -15.845 1.00 93.56 97 ILE A O 1
ATOM 745 N N . ALA A 1 98 ? 10.103 8.208 -15.728 1.00 89.81 98 ALA A N 1
ATOM 746 C CA . ALA A 1 98 ? 9.960 7.256 -16.826 1.00 89.81 98 ALA A CA 1
ATOM 747 C C . ALA A 1 98 ? 8.911 6.181 -16.502 1.00 89.81 98 ALA A C 1
ATOM 749 O O . ALA A 1 98 ? 8.012 5.952 -17.307 1.00 89.81 98 ALA A O 1
ATOM 750 N N . GLU A 1 99 ? 8.970 5.592 -15.307 1.00 88.81 99 GLU A N 1
ATOM 751 C CA . GLU A 1 99 ? 7.983 4.621 -14.818 1.00 88.81 99 GLU A CA 1
ATOM 752 C C . GLU A 1 99 ? 6.576 5.226 -14.765 1.00 88.81 99 GLU A C 1
ATOM 754 O O . GLU A 1 99 ? 5.622 4.637 -15.271 1.00 88.81 99 GLU A O 1
ATOM 759 N N . SER A 1 100 ? 6.444 6.441 -14.226 1.00 92.25 100 SER A N 1
ATOM 760 C CA . SER A 1 100 ? 5.165 7.151 -14.162 1.00 92.25 100 SER A CA 1
ATOM 761 C C . SER A 1 100 ? 4.583 7.396 -15.555 1.00 92.25 100 SER A C 1
ATOM 763 O O . SER A 1 100 ? 3.406 7.136 -15.781 1.00 92.25 100 SER A O 1
ATOM 765 N N . ILE A 1 101 ? 5.400 7.815 -16.526 1.00 90.75 101 ILE A N 1
ATOM 766 C CA . ILE A 1 101 ? 4.966 8.001 -17.918 1.00 90.75 101 ILE A CA 1
ATOM 767 C C . ILE A 1 101 ? 4.538 6.667 -18.543 1.00 90.75 101 ILE A C 1
ATOM 769 O O . ILE A 1 101 ? 3.505 6.623 -19.214 1.00 90.75 101 ILE A O 1
ATOM 773 N N . LEU A 1 102 ? 5.303 5.592 -18.327 1.00 87.19 102 LEU A N 1
ATOM 774 C CA . LEU A 1 102 ? 5.019 4.264 -18.881 1.00 87.19 102 LEU A CA 1
ATOM 775 C C . LEU A 1 102 ? 3.736 3.651 -18.313 1.00 87.19 102 LEU A C 1
ATOM 777 O O . LEU A 1 102 ? 3.012 2.993 -19.052 1.00 87.19 102 LEU A O 1
ATOM 781 N N . VAL A 1 103 ? 3.418 3.896 -17.040 1.00 85.94 103 VAL A N 1
ATOM 782 C CA . VAL A 1 103 ? 2.206 3.366 -16.396 1.00 85.94 103 VAL A CA 1
ATOM 783 C C . VAL A 1 103 ? 1.002 4.290 -16.598 1.00 85.94 103 VAL A C 1
ATOM 785 O O . VAL A 1 103 ? -0.087 3.833 -16.944 1.00 85.94 103 VAL A O 1
ATOM 788 N N . ALA A 1 104 ? 1.162 5.600 -16.400 1.00 88.12 104 ALA A N 1
ATOM 789 C CA . ALA A 1 104 ? 0.042 6.536 -16.382 1.00 88.12 104 ALA A CA 1
ATOM 790 C C . ALA A 1 104 ? -0.505 6.844 -17.780 1.00 88.12 104 ALA A C 1
ATOM 792 O O . ALA A 1 104 ? -1.722 6.936 -17.937 1.00 88.12 104 ALA A O 1
ATOM 793 N N . ASN A 1 105 ? 0.345 6.983 -18.807 1.00 88.94 105 ASN A N 1
ATOM 794 C CA . ASN A 1 105 ? -0.134 7.339 -20.148 1.00 88.94 105 ASN A CA 1
ATOM 795 C C . ASN A 1 105 ? -1.074 6.283 -20.750 1.00 88.94 105 ASN A C 1
ATOM 797 O O . ASN A 1 105 ? -2.139 6.678 -21.238 1.00 88.94 105 ASN A O 1
ATOM 801 N N . PRO A 1 106 ? -0.753 4.973 -20.709 1.00 87.25 106 PRO A N 1
ATOM 802 C CA . PRO A 1 106 ? -1.668 3.946 -21.194 1.00 87.25 106 PRO A CA 1
ATOM 803 C C . PRO A 1 106 ? -2.995 3.937 -20.433 1.00 87.25 106 PRO A C 1
ATOM 805 O O . PRO A 1 106 ? -4.043 3.854 -21.063 1.00 87.25 106 PRO A O 1
ATOM 808 N N . ILE A 1 107 ? -2.975 4.112 -19.104 1.00 85.88 107 ILE A N 1
ATOM 809 C CA . ILE A 1 107 ? -4.195 4.165 -18.278 1.00 85.88 107 ILE A CA 1
ATOM 810 C C . ILE A 1 107 ? -5.049 5.387 -18.639 1.00 85.88 107 ILE A C 1
ATOM 812 O O . ILE A 1 107 ? -6.254 5.265 -18.857 1.00 85.88 107 ILE A O 1
ATOM 816 N N . LEU A 1 108 ? -4.443 6.572 -18.741 1.00 87.19 108 LEU A N 1
ATOM 817 C CA . LEU A 1 108 ? -5.162 7.797 -19.096 1.00 87.19 108 LEU A CA 1
ATOM 818 C C . LEU A 1 108 ? -5.778 7.696 -20.491 1.00 87.19 108 LEU A C 1
ATOM 820 O O . LEU A 1 108 ? -6.914 8.122 -20.694 1.00 87.19 108 LEU A O 1
ATOM 824 N N . LYS A 1 109 ? -5.071 7.096 -21.452 1.00 86.75 109 LYS A N 1
ATOM 825 C CA . LYS A 1 109 ? -5.615 6.863 -22.792 1.00 86.75 109 LYS A CA 1
ATOM 826 C C . LYS A 1 109 ? -6.701 5.791 -22.807 1.00 86.75 109 LYS A C 1
ATOM 828 O O . LYS A 1 109 ? -7.709 5.994 -23.478 1.00 86.75 109 LYS A O 1
ATOM 833 N N . ALA A 1 110 ? -6.549 4.717 -22.037 1.00 85.94 110 ALA A N 1
ATOM 834 C CA . ALA A 1 110 ? -7.570 3.682 -21.877 1.00 85.94 110 ALA A CA 1
ATOM 835 C C . ALA A 1 110 ? -8.908 4.267 -21.397 1.00 85.94 110 ALA A C 1
ATOM 837 O O . ALA A 1 110 ? -9.974 3.885 -21.880 1.00 85.94 110 ALA A O 1
ATOM 838 N N . VAL A 1 111 ? -8.845 5.227 -20.468 1.00 83.38 111 VAL A N 1
ATOM 839 C CA . VAL A 1 111 ? -10.028 5.868 -19.880 1.00 83.38 111 VAL A CA 1
ATOM 840 C C . VAL A 1 111 ? -10.563 7.007 -20.754 1.00 83.38 111 VAL A C 1
ATOM 842 O O . VAL A 1 111 ? -11.773 7.098 -20.960 1.00 83.38 111 VAL A O 1
ATOM 845 N N . HIS A 1 112 ? -9.694 7.877 -21.279 1.00 84.06 112 HIS A N 1
ATOM 846 C CA . HIS A 1 112 ? -10.108 9.150 -21.884 1.00 84.06 112 HIS A CA 1
ATOM 847 C C . HIS A 1 112 ? -9.953 9.230 -23.405 1.00 84.06 112 HIS A C 1
ATOM 849 O O . HIS A 1 112 ? -10.644 10.027 -24.037 1.00 84.06 112 HIS A O 1
ATOM 855 N N . ALA A 1 113 ? -9.061 8.449 -24.020 1.00 75.31 113 ALA A N 1
ATOM 856 C CA . ALA A 1 113 ? -8.723 8.628 -25.432 1.00 75.31 113 ALA A CA 1
ATOM 857 C C . ALA A 1 113 ? -9.641 7.866 -26.401 1.00 75.31 113 ALA A C 1
ATOM 859 O O . ALA A 1 113 ? -9.491 8.044 -27.606 1.00 75.31 113 ALA A O 1
ATOM 860 N N . GLY A 1 114 ? -10.619 7.085 -25.923 1.00 72.38 114 GLY A N 1
ATOM 861 C CA . GLY A 1 114 ? -11.681 6.495 -26.751 1.00 72.38 114 GLY A CA 1
ATOM 862 C C . GLY A 1 114 ? -11.157 5.826 -28.032 1.00 72.38 114 GLY A C 1
ATOM 863 O O . GLY A 1 114 ? -10.442 4.830 -27.971 1.00 72.38 114 GLY A O 1
ATOM 864 N N . SER A 1 115 ? -11.487 6.386 -29.201 1.00 72.38 115 SER A N 1
ATOM 865 C CA . SER A 1 115 ? -11.035 5.908 -30.522 1.00 72.38 115 SER A CA 1
ATOM 866 C C . SER A 1 115 ? -9.564 6.199 -30.852 1.00 72.38 115 SER A C 1
ATOM 868 O O . SER A 1 115 ? -9.011 5.562 -31.744 1.00 72.38 115 SER A O 1
ATOM 870 N N . ASN A 1 116 ? -8.935 7.149 -30.157 1.00 80.81 116 ASN A N 1
ATOM 871 C CA . ASN A 1 116 ? -7.528 7.529 -30.322 1.00 80.81 116 ASN A CA 1
ATOM 872 C C . ASN A 1 116 ? -6.583 6.678 -29.458 1.00 80.81 116 ASN A C 1
ATOM 874 O O . ASN A 1 116 ? -5.365 6.779 -29.604 1.00 80.81 116 ASN A O 1
ATOM 878 N N . ALA A 1 117 ? -7.128 5.860 -28.552 1.00 84.88 117 ALA A N 1
ATOM 879 C CA . ALA A 1 117 ? -6.365 4.864 -27.815 1.00 84.88 117 ALA A CA 1
ATOM 880 C C . ALA A 1 117 ? -5.982 3.701 -28.740 1.00 84.88 117 ALA A C 1
ATOM 882 O O . ALA A 1 117 ? -6.800 3.212 -29.539 1.00 84.88 117 ALA A O 1
ATOM 883 N N . SER A 1 118 ? -4.739 3.239 -28.608 1.00 85.88 118 SER A N 1
ATOM 884 C CA . SER A 1 118 ? -4.290 2.021 -29.279 1.00 85.88 118 SER A CA 1
ATOM 885 C C . SER A 1 118 ? -5.160 0.824 -28.850 1.00 85.88 118 SER A C 1
ATOM 887 O O . SER A 1 118 ? -5.779 0.870 -27.784 1.00 85.88 118 SER A O 1
ATOM 889 N N . PRO A 1 119 ? -5.253 -0.246 -29.659 1.00 83.56 119 PRO A N 1
ATOM 890 C CA . PRO A 1 119 ? -6.040 -1.427 -29.295 1.00 83.56 119 PRO A CA 1
ATOM 891 C C . PRO A 1 119 ? -5.661 -1.992 -27.917 1.00 83.56 119 PRO A C 1
ATOM 893 O O . PRO A 1 119 ? -6.539 -2.192 -27.089 1.00 83.56 119 PRO A O 1
ATOM 896 N N . ILE A 1 120 ? -4.358 -2.092 -27.634 1.00 81.31 120 ILE A N 1
ATOM 897 C CA . ILE A 1 120 ? -3.823 -2.580 -26.353 1.00 81.31 120 ILE A CA 1
ATOM 898 C C . ILE A 1 120 ? -4.243 -1.664 -25.193 1.00 81.31 120 ILE A C 1
ATOM 900 O O . ILE A 1 120 ? -4.639 -2.135 -24.135 1.00 81.31 120 ILE A O 1
ATOM 904 N N . GLU A 1 121 ? -4.219 -0.341 -25.388 1.00 83.62 121 GLU A N 1
ATOM 905 C CA . GLU A 1 121 ? -4.685 0.610 -24.368 1.00 83.62 121 GLU A CA 1
ATOM 906 C C . GLU A 1 121 ? -6.200 0.486 -24.122 1.00 83.62 121 GLU A C 1
ATOM 908 O O . GLU A 1 121 ? -6.645 0.632 -22.988 1.00 83.62 121 GLU A O 1
ATOM 913 N N . ARG A 1 122 ? -7.014 0.184 -25.143 1.00 82.69 122 ARG A N 1
ATOM 914 C CA . ARG A 1 122 ? -8.463 -0.036 -24.957 1.00 82.69 122 ARG A CA 1
ATOM 915 C C . ARG A 1 122 ? -8.764 -1.286 -24.137 1.00 82.69 122 ARG A C 1
ATOM 917 O O . ARG A 1 122 ? -9.701 -1.257 -23.337 1.00 82.69 122 ARG A O 1
ATOM 924 N N . ASP A 1 123 ? -7.955 -2.325 -24.287 1.00 83.94 123 ASP A N 1
ATOM 925 C CA . ASP A 1 123 ? -8.108 -3.582 -23.551 1.00 83.94 123 ASP A CA 1
ATOM 926 C C . ASP A 1 123 ? -7.802 -3.426 -22.049 1.00 83.94 123 ASP A C 1
ATOM 928 O O . ASP A 1 123 ? -8.302 -4.193 -21.228 1.00 83.94 123 ASP A O 1
ATOM 932 N N . LEU A 1 124 ? -7.075 -2.373 -21.648 1.00 86.06 124 LEU A N 1
ATOM 933 C CA . LEU A 1 124 ? -6.824 -2.051 -20.235 1.00 86.06 124 LEU A CA 1
ATOM 934 C C . LEU A 1 124 ? -8.047 -1.473 -19.507 1.00 86.06 124 LEU A C 1
ATOM 936 O O . LEU A 1 124 ? -8.077 -1.448 -18.275 1.00 86.06 124 LEU A O 1
ATOM 940 N N . ARG A 1 125 ? -9.063 -0.991 -20.231 1.00 84.69 125 ARG A N 1
ATOM 941 C CA . ARG A 1 125 ? -10.249 -0.358 -19.638 1.00 84.69 125 ARG A CA 1
ATOM 942 C C . ARG A 1 125 ? -11.020 -1.261 -18.658 1.00 84.69 125 ARG A C 1
ATOM 944 O O . ARG A 1 125 ? -11.286 -0.783 -17.555 1.00 84.69 125 ARG A O 1
ATOM 951 N N . PRO A 1 126 ? -11.396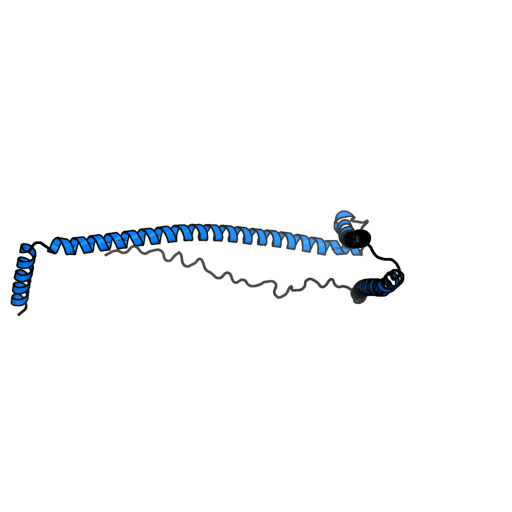 -2.514 -18.994 1.00 87.06 126 PRO A N 1
ATOM 952 C CA . PRO A 1 126 ? -12.087 -3.398 -18.050 1.00 87.06 126 PRO A CA 1
ATOM 953 C C . PRO A 1 126 ? -11.257 -3.675 -16.791 1.00 87.06 126 PRO A C 1
ATOM 955 O O . PRO A 1 126 ? -11.800 -3.624 -15.692 1.00 87.06 126 PRO A O 1
ATOM 958 N N . LEU A 1 127 ? -9.941 -3.865 -16.931 1.00 85.19 127 LEU A N 1
ATOM 959 C CA . LEU A 1 127 ? -9.033 -4.069 -15.795 1.00 85.19 127 LEU A CA 1
ATOM 960 C C . LEU A 1 127 ? -8.963 -2.825 -14.897 1.00 85.19 127 LEU A C 1
ATOM 962 O O . LEU A 1 127 ? -8.965 -2.925 -13.672 1.00 85.19 127 LEU A O 1
ATOM 966 N N . GLY A 1 128 ? -8.944 -1.634 -15.503 1.00 85.44 128 GLY A N 1
ATOM 967 C CA . GLY A 1 128 ? -8.999 -0.367 -14.779 1.00 85.44 128 GLY A CA 1
ATOM 968 C C . GLY A 1 128 ? -10.298 -0.186 -13.989 1.00 85.44 128 GLY A C 1
ATOM 969 O O . GLY A 1 128 ? -10.246 0.294 -12.856 1.00 85.44 128 GLY A O 1
ATOM 970 N N . GLN A 1 129 ? -11.436 -0.594 -14.561 1.00 87.38 129 GLN A N 1
ATOM 971 C CA . GLN A 1 129 ? -12.737 -0.553 -13.888 1.00 87.38 129 GLN A CA 1
ATOM 972 C C . GLN A 1 129 ? -12.794 -1.551 -12.729 1.00 87.38 129 GLN A C 1
ATOM 974 O O . GLN A 1 129 ? -13.098 -1.147 -11.614 1.00 87.38 129 GLN A O 1
ATOM 979 N N . GLN A 1 130 ? -12.399 -2.806 -12.959 1.00 89.19 130 GLN A N 1
ATOM 980 C CA . GLN A 1 130 ? -12.346 -3.832 -11.915 1.00 89.19 130 GLN A CA 1
ATOM 981 C C . GLN A 1 130 ? -11.472 -3.386 -10.739 1.00 89.19 130 GLN A C 1
ATOM 983 O O . GLN A 1 130 ? -11.864 -3.510 -9.582 1.00 89.19 130 GLN A O 1
ATOM 988 N N . ARG A 1 131 ? -10.303 -2.795 -11.022 1.00 88.19 131 ARG A N 1
ATOM 989 C CA . ARG A 1 131 ? -9.451 -2.221 -9.977 1.00 88.19 131 ARG A CA 1
ATOM 990 C C . ARG A 1 131 ? -10.170 -1.112 -9.209 1.00 88.19 131 ARG A C 1
ATOM 992 O O . ARG A 1 131 ? -10.047 -1.059 -7.992 1.00 88.19 131 ARG A O 1
ATOM 999 N N . ALA A 1 132 ? -10.869 -0.209 -9.896 1.00 89.06 132 ALA A N 1
ATOM 1000 C CA . ALA A 1 132 ? -11.598 0.875 -9.244 1.00 89.06 132 ALA A CA 1
ATOM 1001 C C . ALA A 1 132 ? -12.695 0.336 -8.317 1.00 89.06 132 ALA A C 1
ATOM 1003 O O . ALA A 1 132 ? -12.783 0.784 -7.176 1.00 89.06 132 ALA A O 1
ATOM 1004 N N . ASP A 1 133 ? -13.453 -0.660 -8.774 1.00 91.81 133 ASP A N 1
ATOM 1005 C CA . ASP A 1 133 ? -14.512 -1.299 -7.995 1.00 91.81 133 ASP A CA 1
ATOM 1006 C C . ASP A 1 133 ? -13.921 -1.940 -6.723 1.00 91.81 133 ASP A C 1
ATOM 1008 O O . ASP A 1 133 ? -14.301 -1.571 -5.609 1.00 91.81 133 ASP A O 1
ATOM 1012 N N . VAL A 1 134 ? -12.863 -2.750 -6.856 1.00 94.50 134 VAL A N 1
ATOM 1013 C CA . VAL A 1 134 ? -12.162 -3.359 -5.706 1.00 94.50 134 VAL A CA 1
ATOM 1014 C C . VAL A 1 134 ? -11.581 -2.299 -4.767 1.00 94.50 134 VAL A C 1
ATOM 1016 O O . VAL A 1 134 ? -11.664 -2.431 -3.549 1.00 94.50 134 VAL A O 1
ATOM 1019 N N . CYS A 1 135 ? -11.014 -1.211 -5.296 1.00 93.62 135 CYS A N 1
ATOM 1020 C CA . CYS A 1 135 ? -10.518 -0.114 -4.466 1.00 93.62 135 CYS A CA 1
ATOM 1021 C C . CYS A 1 135 ? -11.636 0.562 -3.661 1.00 93.62 135 CYS A C 1
ATOM 1023 O O . CYS A 1 135 ? -11.398 0.953 -2.517 1.00 93.62 135 CYS A O 1
ATOM 1025 N N . THR A 1 136 ? -12.840 0.710 -4.221 1.00 94.81 136 THR A N 1
ATOM 1026 C CA . THR A 1 136 ? -13.977 1.277 -3.481 1.00 94.81 136 THR A CA 1
ATOM 1027 C C . THR A 1 136 ? -14.487 0.331 -2.396 1.00 94.81 136 THR A C 1
ATOM 1029 O O . THR A 1 136 ? -14.774 0.783 -1.287 1.00 94.81 136 THR A O 1
ATOM 1032 N N . GLU A 1 137 ? -14.516 -0.975 -2.663 1.00 95.19 137 GLU A N 1
ATOM 1033 C CA . GLU A 1 137 ? -14.872 -1.994 -1.670 1.00 95.19 137 GLU A CA 1
ATOM 1034 C C . GLU A 1 137 ? -13.832 -2.063 -0.546 1.00 95.19 137 GLU A C 1
ATOM 1036 O O . GLU A 1 137 ? -14.178 -2.054 0.638 1.00 95.19 137 GLU A O 1
ATOM 1041 N N . LEU A 1 138 ? -12.543 -2.029 -0.890 1.00 96.69 138 LEU A N 1
ATOM 1042 C CA . LEU A 1 138 ? -11.453 -1.980 0.080 1.00 96.69 138 LEU A CA 1
ATOM 1043 C C . LEU A 1 138 ? -11.504 -0.706 0.934 1.00 96.69 138 LEU A C 1
ATOM 1045 O O . LEU A 1 138 ? -11.289 -0.759 2.142 1.00 96.69 138 LEU A O 1
ATOM 1049 N N . ALA A 1 139 ? -11.820 0.445 0.338 1.00 95.56 139 ALA A N 1
ATOM 1050 C CA . ALA A 1 139 ? -11.980 1.687 1.087 1.00 95.56 139 ALA A CA 1
ATOM 1051 C C . ALA A 1 139 ? -13.171 1.616 2.058 1.00 95.56 139 ALA A C 1
ATOM 1053 O O . ALA A 1 139 ? -13.064 2.066 3.200 1.00 95.56 139 ALA A O 1
ATOM 1054 N N . ALA A 1 140 ? -14.288 1.018 1.635 1.00 95.94 140 ALA A N 1
ATOM 1055 C CA . ALA A 1 140 ? -15.459 0.828 2.484 1.00 95.94 140 ALA A CA 1
ATOM 1056 C C . ALA A 1 140 ? -15.168 -0.123 3.656 1.00 95.94 140 ALA A C 1
ATOM 1058 O O . ALA A 1 140 ? -15.508 0.189 4.799 1.00 95.94 140 ALA A O 1
ATOM 1059 N N . THR A 1 141 ? -14.493 -1.246 3.404 1.00 96.69 141 THR A N 1
ATOM 1060 C CA . THR A 1 141 ? -14.108 -2.194 4.461 1.00 96.69 141 THR A CA 1
ATOM 1061 C C . THR A 1 141 ? -13.084 -1.583 5.418 1.00 96.69 141 THR A C 1
ATOM 1063 O O . THR A 1 141 ? -13.242 -1.700 6.632 1.00 96.69 141 THR A O 1
ATOM 1066 N N . ALA A 1 142 ? -12.093 -0.840 4.917 1.00 96.44 142 ALA A N 1
ATOM 1067 C CA . ALA A 1 142 ? -11.138 -0.118 5.756 1.00 96.44 142 ALA A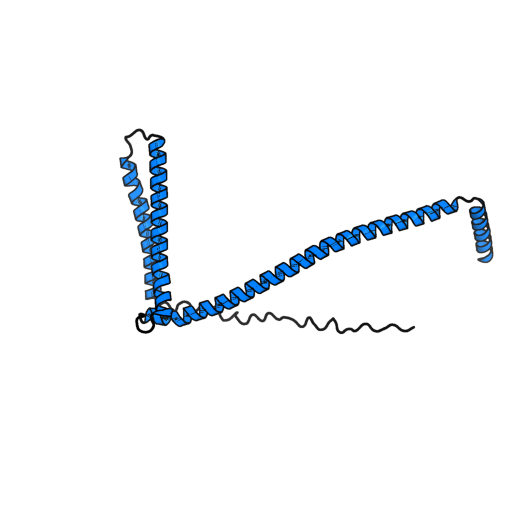 CA 1
ATOM 1068 C C . ALA A 1 142 ? -11.828 0.915 6.666 1.00 96.44 142 ALA A C 1
ATOM 1070 O O . ALA A 1 142 ? -11.497 1.013 7.849 1.00 96.44 142 ALA A O 1
ATOM 1071 N N . ALA A 1 143 ? -12.821 1.644 6.147 1.00 96.69 143 ALA A N 1
ATOM 1072 C CA . ALA A 1 143 ? -13.613 2.583 6.939 1.00 96.69 143 ALA A CA 1
ATOM 1073 C C . ALA A 1 143 ? -14.428 1.873 8.035 1.00 96.69 143 ALA A C 1
ATOM 1075 O O . ALA A 1 143 ? -14.465 2.341 9.172 1.00 96.69 143 ALA A O 1
ATOM 1076 N N . GLN A 1 144 ? -15.032 0.720 7.727 1.00 96.62 144 GLN A N 1
ATOM 1077 C CA . GLN A 1 144 ? -15.752 -0.092 8.714 1.00 96.62 144 GLN A CA 1
ATOM 1078 C C . GLN A 1 144 ? -14.823 -0.616 9.816 1.00 96.62 144 GLN A C 1
ATOM 1080 O O . GLN A 1 144 ? -15.170 -0.549 10.994 1.00 96.62 144 GLN A O 1
ATOM 1085 N N . VAL A 1 145 ? -13.628 -1.091 9.456 1.00 97.31 145 VAL A N 1
ATOM 1086 C CA . VAL A 1 145 ? -12.618 -1.556 10.420 1.00 97.31 145 VAL A CA 1
ATOM 1087 C C . VAL A 1 145 ? -12.170 -0.419 11.333 1.00 97.31 145 VAL A C 1
ATOM 1089 O O . VAL A 1 145 ? -12.044 -0.611 12.543 1.00 97.31 145 VAL A O 1
ATOM 1092 N N . LEU A 1 146 ? -11.956 0.773 10.776 1.00 97.38 146 LEU A N 1
ATOM 1093 C CA . LEU A 1 146 ? -11.575 1.946 11.553 1.00 97.38 146 LEU A CA 1
ATOM 1094 C C . LEU A 1 146 ? -12.687 2.351 12.530 1.00 97.38 146 LEU A C 1
ATOM 1096 O O . LEU A 1 146 ? -12.409 2.515 13.715 1.00 97.38 146 LEU A O 1
ATOM 1100 N N . ALA A 1 147 ? -13.942 2.393 12.079 1.00 97.19 147 ALA A N 1
ATOM 1101 C CA . ALA A 1 147 ? -15.088 2.683 12.941 1.00 97.19 147 ALA A CA 1
ATOM 1102 C C . ALA A 1 147 ? -15.265 1.638 14.059 1.00 97.19 147 ALA A C 1
ATOM 1104 O O . ALA A 1 147 ? -15.504 1.988 15.215 1.00 97.19 147 ALA A O 1
ATOM 1105 N N . ALA A 1 148 ? -15.098 0.348 13.747 1.00 96.75 148 ALA A N 1
ATOM 1106 C CA . ALA A 1 148 ? -15.151 -0.723 14.740 1.00 96.75 148 ALA A CA 1
ATOM 1107 C C . ALA A 1 148 ? -14.027 -0.593 15.779 1.00 96.75 148 ALA A C 1
ATOM 1109 O O . ALA A 1 148 ? -14.249 -0.807 16.972 1.00 96.75 148 ALA A O 1
ATOM 1110 N N . ARG A 1 149 ? -12.825 -0.199 15.344 1.00 97.38 149 ARG A N 1
ATOM 1111 C CA . ARG A 1 149 ? -11.694 0.055 16.237 1.00 97.38 149 ARG A CA 1
ATOM 1112 C C . ARG A 1 149 ? -11.950 1.255 17.143 1.00 97.38 149 ARG A C 1
ATOM 1114 O O . ARG A 1 149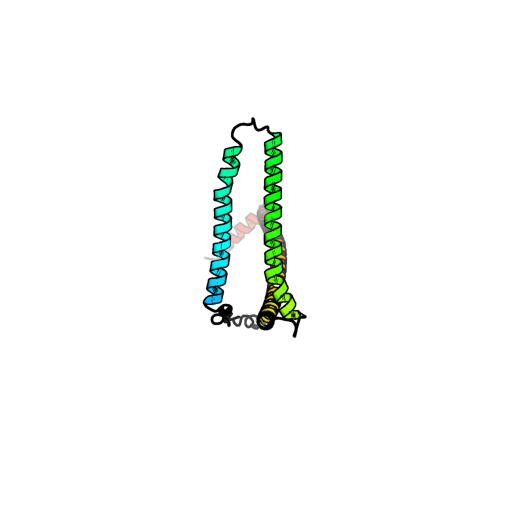 ? -11.685 1.161 18.336 1.00 97.38 149 ARG A O 1
ATOM 1121 N N . GLU A 1 150 ? -12.483 2.350 16.612 1.00 97.50 150 GLU A N 1
ATOM 1122 C CA . GLU A 1 150 ? -12.860 3.519 17.414 1.00 97.50 150 GLU A CA 1
ATOM 1123 C C . GLU A 1 150 ? -13.917 3.155 18.468 1.00 97.50 150 GLU A C 1
ATOM 1125 O O . GLU A 1 150 ? -13.736 3.455 19.650 1.00 97.50 150 GLU A O 1
ATOM 1130 N N . ALA A 1 151 ? -14.959 2.411 18.081 1.00 96.69 151 ALA A N 1
ATOM 1131 C CA . ALA A 1 151 ? -15.974 1.918 19.011 1.00 96.69 151 ALA A CA 1
ATOM 1132 C C . ALA A 1 151 ? -15.375 1.017 20.106 1.00 96.69 151 ALA A C 1
ATOM 1134 O O . ALA A 1 151 ? -15.689 1.190 21.285 1.00 96.69 151 ALA A O 1
ATOM 1135 N N . LEU A 1 152 ? -14.465 0.103 19.748 1.00 97.44 152 LEU A N 1
ATOM 1136 C CA . LEU A 1 152 ? -13.760 -0.734 20.719 1.00 97.44 152 LEU A CA 1
ATOM 1137 C C . LEU A 1 152 ? -12.942 0.115 21.698 1.00 97.44 152 LEU A C 1
ATOM 1139 O O . LEU A 1 152 ? -13.037 -0.092 22.905 1.00 97.44 152 LEU A O 1
ATOM 1143 N N . THR A 1 153 ? -12.193 1.107 21.207 1.00 96.88 153 THR A N 1
ATOM 1144 C CA . THR A 1 153 ? -11.398 1.984 22.080 1.00 96.88 153 THR A CA 1
ATOM 1145 C C . THR A 1 153 ? -12.263 2.808 23.036 1.00 96.88 153 THR A C 1
ATOM 1147 O O . THR A 1 153 ? -11.864 3.022 24.181 1.00 96.88 153 THR A O 1
ATOM 1150 N N . ALA A 1 154 ? -13.464 3.224 22.618 1.00 96.81 154 ALA A N 1
ATOM 1151 C CA . ALA A 1 154 ? -14.414 3.908 23.493 1.00 96.81 154 ALA A CA 1
ATOM 1152 C C . ALA A 1 154 ? -14.920 2.978 24.610 1.00 96.81 154 ALA A C 1
ATOM 1154 O O . ALA A 1 154 ? -14.856 3.336 25.786 1.00 96.81 154 ALA A O 1
ATOM 1155 N N . VAL A 1 155 ? -15.330 1.753 24.260 1.00 97.44 155 VAL A N 1
ATOM 1156 C CA . VAL A 1 155 ? -15.776 0.741 25.234 1.00 97.44 155 VAL A CA 1
ATOM 1157 C C . VAL A 1 155 ? -14.650 0.357 26.197 1.00 97.44 155 VAL A C 1
ATOM 1159 O O . VAL A 1 155 ? -14.879 0.190 27.395 1.00 97.44 155 VAL A O 1
ATOM 1162 N N . GLU A 1 156 ? -13.412 0.244 25.717 1.00 96.69 156 GLU A N 1
ATOM 1163 C CA . GLU A 1 156 ? -12.251 -0.026 26.566 1.00 96.69 156 GLU A CA 1
ATOM 1164 C C . GLU A 1 156 ? -11.967 1.124 27.539 1.00 96.69 156 GLU A C 1
ATOM 1166 O O . GLU A 1 156 ? -11.703 0.876 28.719 1.00 96.69 156 GLU A O 1
ATOM 1171 N N . ALA A 1 157 ? -12.074 2.376 27.087 1.00 96.88 157 ALA A N 1
ATOM 1172 C CA . ALA A 1 157 ? -11.930 3.541 27.953 1.00 96.88 157 ALA A CA 1
ATOM 1173 C C . ALA A 1 157 ? -13.012 3.569 29.047 1.00 96.88 157 ALA A C 1
ATOM 1175 O O . ALA A 1 157 ? -12.694 3.739 30.229 1.00 96.88 157 ALA A O 1
ATOM 1176 N N . GLU A 1 158 ? -14.275 3.324 28.686 1.00 96.56 158 GLU A N 1
ATOM 1177 C CA . GLU A 1 158 ? -15.381 3.206 29.643 1.00 96.56 158 GLU A CA 1
ATOM 1178 C C . GLU A 1 158 ? -15.151 2.064 30.637 1.00 96.56 158 GLU A C 1
ATOM 1180 O O . GLU A 1 158 ? -15.314 2.245 31.847 1.00 96.56 158 GLU A O 1
ATOM 1185 N N . ARG A 1 159 ? -14.690 0.903 30.159 1.00 96.62 159 ARG A N 1
ATOM 1186 C CA . ARG A 1 159 ? -14.361 -0.250 31.004 1.00 96.62 159 ARG A CA 1
ATOM 1187 C C . ARG A 1 159 ? -13.282 0.088 32.029 1.00 96.62 159 ARG A C 1
ATOM 1189 O O . ARG A 1 159 ? -13.405 -0.319 33.184 1.00 96.62 159 ARG A O 1
ATOM 1196 N N . VAL A 1 160 ? -12.241 0.830 31.647 1.00 96.94 160 VAL A N 1
ATOM 1197 C CA . VAL A 1 160 ? -11.186 1.265 32.579 1.00 96.94 160 VAL A CA 1
ATOM 1198 C C . VAL A 1 160 ? -11.758 2.180 33.663 1.00 96.94 160 VAL A C 1
ATOM 1200 O O 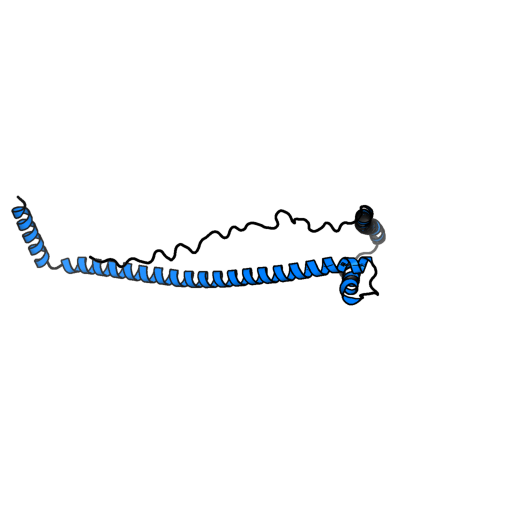. VAL A 1 160 ? -11.442 1.998 34.841 1.00 96.94 160 VAL A O 1
ATOM 1203 N N . VAL A 1 161 ? -12.626 3.128 33.300 1.00 96.81 161 VAL A N 1
ATOM 1204 C CA . VAL A 1 161 ? -13.278 4.030 34.266 1.00 96.81 161 VAL A CA 1
ATOM 1205 C C . VAL A 1 161 ? -14.194 3.253 35.214 1.00 96.81 161 VAL A C 1
ATOM 1207 O O . VAL A 1 161 ? -14.080 3.392 36.433 1.00 96.81 161 VAL A O 1
ATOM 1210 N N . LEU A 1 162 ? -15.056 2.382 34.685 1.00 97.00 162 LEU A N 1
ATOM 1211 C CA . LEU A 1 162 ? -15.962 1.558 35.488 1.00 97.00 162 LEU A CA 1
ATOM 1212 C C . LEU A 1 162 ? -15.204 0.598 36.408 1.00 97.00 162 LEU A C 1
ATOM 1214 O O . LEU A 1 162 ? -15.579 0.445 37.568 1.00 97.00 162 LEU A O 1
ATOM 1218 N N . SER A 1 163 ? -14.114 -0.006 35.928 1.00 95.06 163 SER A N 1
ATOM 1219 C CA . SER A 1 163 ? -13.261 -0.867 36.749 1.00 95.06 163 SER A CA 1
ATOM 1220 C C . SER A 1 163 ? -12.667 -0.101 37.928 1.00 95.06 163 SER A C 1
ATOM 1222 O O . SER A 1 163 ? -12.672 -0.625 39.038 1.00 95.06 163 SER A O 1
ATOM 1224 N N . ARG A 1 164 ? -12.194 1.137 37.722 1.00 96.25 164 ARG A N 1
ATOM 1225 C CA . ARG A 1 164 ? -11.681 1.987 38.810 1.00 96.25 164 ARG A CA 1
ATOM 1226 C C . ARG A 1 164 ? -12.771 2.300 39.836 1.00 96.25 164 ARG A C 1
ATOM 1228 O O . ARG A 1 164 ? -12.563 2.077 41.027 1.00 96.25 164 ARG A O 1
ATOM 1235 N N . ASN A 1 165 ? -13.948 2.721 39.378 1.00 96.88 165 ASN A N 1
ATOM 1236 C CA . ASN A 1 165 ? -15.073 3.037 40.263 1.00 96.88 165 ASN A CA 1
ATOM 1237 C C . ASN A 1 165 ? -15.539 1.811 41.064 1.00 96.88 165 ASN A C 1
ATOM 1239 O O . ASN A 1 165 ? -15.824 1.922 42.254 1.00 96.88 165 ASN A O 1
ATOM 1243 N N . ASN A 1 166 ? -15.583 0.632 40.436 1.00 96.12 166 ASN A N 1
ATOM 1244 C CA . ASN A 1 166 ? -15.942 -0.613 41.111 1.00 96.12 166 ASN A CA 1
ATOM 1245 C C . ASN A 1 166 ? -14.907 -0.972 42.190 1.00 96.12 166 ASN A C 1
ATOM 1247 O O . ASN A 1 166 ? -15.284 -1.235 43.328 1.00 96.12 166 ASN A O 1
ATOM 1251 N N . THR A 1 167 ? -13.606 -0.875 41.882 1.00 96.00 167 THR A N 1
ATOM 1252 C CA . THR A 1 167 ? -12.555 -1.111 42.886 1.00 96.00 167 THR A CA 1
ATOM 1253 C C . THR A 1 167 ? -12.617 -0.124 44.053 1.00 96.00 167 THR A C 1
ATOM 1255 O O . THR A 1 167 ? -12.430 -0.525 45.199 1.00 96.00 167 THR A O 1
ATOM 1258 N N . GLU A 1 168 ? -12.937 1.146 43.793 1.00 96.38 168 GLU A N 1
ATOM 1259 C CA . GLU A 1 168 ? -13.099 2.154 44.842 1.00 96.38 168 GLU A CA 1
ATOM 1260 C C . GLU A 1 168 ? -14.314 1.853 45.729 1.00 96.38 168 GLU A C 1
ATOM 1262 O O . GLU A 1 168 ? -14.215 1.886 46.957 1.00 96.38 168 GLU A O 1
ATOM 1267 N N . LEU A 1 169 ? -15.458 1.517 45.125 1.00 96.94 169 LEU A N 1
ATOM 1268 C CA . LEU A 1 169 ? -16.677 1.192 45.860 1.00 96.94 169 LEU A CA 1
ATOM 1269 C C . LEU A 1 169 ? -16.511 -0.088 46.688 1.00 96.94 169 LEU A C 1
ATOM 1271 O O . LEU A 1 169 ? -16.900 -0.105 47.854 1.00 96.94 169 LEU A O 1
ATOM 1275 N N . ALA A 1 170 ? -15.881 -1.123 46.124 1.00 95.94 170 ALA A N 1
ATOM 1276 C CA . ALA A 1 170 ? -15.534 -2.342 46.847 1.00 95.94 170 ALA A CA 1
ATOM 1277 C C . ALA A 1 170 ? -14.613 -2.037 48.040 1.00 95.94 170 ALA A C 1
ATOM 1279 O O . ALA A 1 170 ? -14.868 -2.518 49.142 1.00 95.94 170 ALA A O 1
ATOM 1280 N N . GLY A 1 171 ? -13.610 -1.167 47.862 1.00 95.25 171 GLY A N 1
ATOM 1281 C CA . GLY A 1 171 ? -12.754 -0.695 48.954 1.00 95.25 171 GLY A CA 1
ATOM 1282 C C . GLY A 1 171 ? -13.535 0.015 50.066 1.00 95.25 171 GLY A C 1
ATOM 1283 O O . GLY A 1 171 ? -13.332 -0.270 51.245 1.00 95.25 171 GLY A O 1
ATOM 1284 N N . ARG A 1 172 ? -14.492 0.886 49.712 1.00 95.12 172 ARG A N 1
ATOM 1285 C CA . ARG A 1 172 ? -15.377 1.546 50.692 1.00 95.12 172 ARG A CA 1
ATOM 1286 C C . ARG A 1 172 ? -16.284 0.553 51.418 1.00 95.12 172 ARG A C 1
ATOM 1288 O O . ARG A 1 172 ? -16.479 0.692 52.621 1.00 95.12 172 ARG A O 1
ATOM 1295 N N . MET A 1 173 ? -16.833 -0.439 50.717 1.00 94.50 173 MET A N 1
ATOM 1296 C CA . MET A 1 173 ? -17.664 -1.482 51.329 1.00 94.50 173 MET A CA 1
ATOM 1297 C C . MET A 1 173 ? -16.871 -2.334 52.319 1.00 94.50 173 MET A C 1
ATOM 1299 O O . MET A 1 173 ? -17.380 -2.609 53.401 1.00 94.50 173 MET A O 1
ATOM 1303 N N . VAL A 1 174 ? -15.631 -2.706 51.983 1.00 94.25 174 VAL A N 1
ATOM 1304 C CA . VAL A 1 174 ? -14.734 -3.416 52.908 1.00 94.25 174 VAL A CA 1
ATOM 1305 C C . VAL A 1 174 ? -14.448 -2.556 54.137 1.00 94.25 174 VAL A C 1
ATOM 1307 O O . VAL A 1 174 ? -14.654 -3.024 55.251 1.00 94.25 174 VAL A O 1
ATOM 1310 N N . GLY A 1 175 ? -14.093 -1.279 53.961 1.00 92.69 175 GLY A N 1
ATOM 1311 C CA . GLY A 1 175 ? -13.864 -0.373 55.093 1.00 92.69 175 GLY A CA 1
ATOM 1312 C C . GLY A 1 175 ? -15.098 -0.184 55.988 1.00 92.69 175 GLY A C 1
ATOM 1313 O O . GLY A 1 175 ? -14.984 -0.169 57.211 1.00 92.69 175 GLY A O 1
ATOM 1314 N N . LEU A 1 176 ? -16.299 -0.094 55.403 1.00 93.69 176 LEU A N 1
ATOM 1315 C CA . LEU A 1 176 ? -17.555 -0.044 56.163 1.00 93.69 176 LEU A CA 1
ATOM 1316 C C . LEU A 1 176 ? -17.837 -1.363 56.896 1.00 93.69 176 LEU A C 1
ATOM 1318 O O . LEU A 1 176 ? -18.278 -1.335 58.043 1.00 93.69 176 LEU A O 1
ATOM 1322 N N . ALA A 1 177 ? -17.573 -2.512 56.270 1.00 91.12 177 ALA A N 1
ATOM 1323 C CA . ALA A 1 177 ? -17.717 -3.817 56.909 1.00 91.12 177 ALA A CA 1
ATOM 1324 C C . ALA A 1 177 ? -16.756 -3.967 58.100 1.00 91.12 177 ALA A C 1
ATOM 1326 O O . ALA A 1 177 ? -17.186 -4.372 59.179 1.00 91.12 177 ALA A O 1
ATOM 1327 N N . GLU A 1 178 ? -15.496 -3.553 57.944 1.00 90.44 178 GLU A N 1
ATOM 1328 C CA . GLU A 1 178 ? -14.507 -3.505 59.028 1.00 90.44 178 GLU A CA 1
ATOM 1329 C C . GLU A 1 178 ? -14.946 -2.565 60.160 1.00 90.44 178 GLU A C 1
ATOM 1331 O O . GLU A 1 178 ? -14.818 -2.911 61.335 1.00 90.44 178 GLU A O 1
ATOM 1336 N N . GLN A 1 179 ? -15.519 -1.401 59.838 1.00 86.69 179 GLN A N 1
ATOM 1337 C CA . GLN A 1 179 ? -16.044 -0.470 60.839 1.00 86.69 179 GLN A CA 1
ATOM 1338 C C . GLN A 1 179 ? -17.224 -1.069 61.618 1.00 86.69 179 GLN A C 1
ATOM 1340 O O . GLN A 1 179 ? -17.282 -0.922 62.838 1.00 86.69 179 GLN A O 1
ATOM 1345 N N . VAL A 1 180 ? -18.144 -1.767 60.944 1.00 86.56 180 VAL A N 1
ATOM 1346 C CA . VAL A 1 180 ? -19.279 -2.448 61.589 1.00 86.56 180 VAL A CA 1
ATOM 1347 C C . VAL A 1 180 ? -18.803 -3.619 62.451 1.00 86.56 180 VAL A C 1
ATOM 1349 O O . VAL A 1 180 ? -19.303 -3.800 63.561 1.00 86.56 180 VAL A O 1
ATOM 1352 N N . GLU A 1 181 ? -17.822 -4.403 61.999 1.00 79.75 181 GLU A N 1
ATOM 1353 C CA . GLU A 1 181 ? -17.202 -5.440 62.832 1.00 79.75 181 GLU A CA 1
ATOM 1354 C C . GLU A 1 181 ? -16.471 -4.850 64.044 1.00 79.75 181 GLU A C 1
ATOM 1356 O O . GLU A 1 181 ? -16.583 -5.380 65.151 1.00 79.75 181 GLU A O 1
ATOM 1361 N N . GLY A 1 182 ? -15.754 -3.739 63.859 1.00 78.44 182 GLY A N 1
ATOM 1362 C CA . GLY A 1 182 ? -15.080 -3.007 64.929 1.00 78.44 182 GLY A CA 1
ATOM 1363 C C . GLY A 1 182 ? -16.059 -2.440 65.958 1.00 78.44 182 GLY A C 1
ATOM 1364 O O . GLY A 1 182 ? -15.826 -2.577 67.157 1.00 78.44 182 GLY A O 1
ATOM 1365 N N . GLN A 1 183 ? -17.188 -1.880 65.511 1.00 71.56 183 GLN A N 1
ATOM 1366 C CA . GLN A 1 183 ? -18.271 -1.423 66.387 1.00 71.56 183 GLN A CA 1
ATOM 1367 C C . GLN A 1 183 ? -18.906 -2.587 67.148 1.00 71.56 183 GLN A C 1
ATOM 1369 O O . GLN A 1 183 ? -19.032 -2.501 68.362 1.00 71.56 183 GLN A O 1
ATOM 1374 N N . LYS A 1 184 ? -19.207 -3.714 66.488 1.00 64.75 184 LYS A N 1
ATOM 1375 C CA . LYS A 1 184 ? -19.708 -4.920 67.170 1.00 64.75 184 LYS A CA 1
ATOM 1376 C C . LYS A 1 184 ? -18.731 -5.456 68.219 1.00 64.75 184 LYS A C 1
ATOM 1378 O O . LYS A 1 184 ? -19.170 -5.921 69.261 1.00 64.75 184 LYS A O 1
ATOM 1383 N N . LYS A 1 185 ? -17.418 -5.397 67.976 1.00 59.38 185 LYS A N 1
ATOM 1384 C CA . LYS A 1 185 ? -16.400 -5.799 68.965 1.00 59.38 185 LYS A CA 1
ATOM 1385 C C . LYS A 1 185 ? -16.242 -4.781 70.102 1.00 59.38 185 LYS A C 1
ATOM 1387 O O . LYS A 1 185 ? -15.979 -5.192 71.227 1.00 59.38 185 LYS A O 1
ATOM 1392 N N . GLY A 1 186 ? -16.417 -3.486 69.828 1.00 57.31 186 GLY A N 1
ATOM 1393 C CA . GLY A 1 186 ? -16.372 -2.411 70.826 1.00 57.31 186 GLY A CA 1
ATOM 1394 C C . GLY A 1 186 ? -17.608 -2.347 71.734 1.00 57.31 186 GLY A C 1
ATOM 1395 O O . GLY A 1 186 ? -17.469 -2.056 72.920 1.00 57.31 186 GLY A O 1
ATOM 1396 N N . ASP A 1 187 ? -18.789 -2.694 71.217 1.00 50.31 187 ASP A N 1
ATOM 1397 C CA . ASP A 1 187 ? -20.069 -2.680 71.950 1.00 50.31 187 ASP A CA 1
ATOM 1398 C C . ASP A 1 187 ? -20.224 -3.875 72.922 1.00 50.31 187 ASP A C 1
ATOM 1400 O O . ASP A 1 187 ? -21.084 -3.884 73.795 1.00 50.31 187 ASP A O 1
ATOM 1404 N N . ILE A 1 188 ? -19.327 -4.871 72.852 1.00 54.00 188 ILE A N 1
ATOM 1405 C CA . ILE A 1 188 ? -19.241 -6.001 73.805 1.00 54.00 188 ILE A CA 1
ATOM 1406 C C . ILE A 1 188 ? -18.243 -5.688 74.946 1.00 54.00 188 ILE A C 1
ATOM 1408 O O . ILE A 1 188 ? -17.586 -6.572 75.506 1.00 54.00 188 ILE A O 1
ATOM 1412 N N . THR A 1 189 ? -18.088 -4.412 75.303 1.00 51.06 189 THR A N 1
ATOM 1413 C CA . THR A 1 189 ? -17.231 -3.986 76.429 1.00 51.06 189 THR A CA 1
ATOM 1414 C C . THR A 1 189 ? -18.039 -3.612 77.673 1.00 51.06 189 THR A C 1
ATOM 1416 O O . THR A 1 189 ? -17.449 -3.273 78.694 1.00 51.06 189 THR A O 1
ATOM 1419 N N . ASP A 1 190 ? -19.370 -3.718 77.632 1.00 56.66 190 ASP A N 1
ATOM 1420 C CA . ASP A 1 190 ? -20.201 -3.551 78.824 1.00 56.66 190 ASP A CA 1
ATOM 1421 C C . ASP A 1 190 ? -20.210 -4.861 79.652 1.00 56.66 190 ASP A C 1
ATOM 1423 O O . ASP A 1 190 ? -20.722 -5.887 79.178 1.00 56.66 190 ASP A O 1
ATOM 1427 N N . PRO A 1 191 ? -19.603 -4.894 80.858 1.00 62.22 191 PRO A N 1
ATOM 1428 C CA . PRO A 1 191 ? -19.496 -6.107 81.673 1.00 62.22 191 PRO A CA 1
ATOM 1429 C C . PRO A 1 191 ? -20.861 -6.693 82.069 1.00 62.22 191 PRO A C 1
ATOM 1431 O O . PRO A 1 191 ? -20.962 -7.904 82.264 1.00 62.22 191 PRO A O 1
ATOM 1434 N N . GLU A 1 192 ? -21.920 -5.878 82.125 1.00 59.81 192 GLU A N 1
ATOM 1435 C CA . GLU A 1 192 ? -23.274 -6.352 82.437 1.00 59.81 192 GLU A CA 1
ATOM 1436 C C . GLU A 1 192 ? -23.897 -7.177 81.302 1.00 59.81 192 GLU A C 1
ATOM 1438 O O . GLU A 1 192 ? -24.609 -8.152 81.554 1.00 59.81 192 GLU A O 1
ATOM 1443 N N . MET A 1 193 ? -23.614 -6.825 80.045 1.00 60.91 193 MET A N 1
ATOM 1444 C CA . MET A 1 193 ? -24.110 -7.566 78.880 1.00 60.91 193 MET A CA 1
ATOM 1445 C C . MET A 1 193 ? -23.379 -8.903 78.716 1.00 60.91 193 MET A C 1
ATOM 1447 O O . MET A 1 193 ? -24.008 -9.895 78.357 1.00 60.91 193 MET A O 1
ATOM 1451 N N . LYS A 1 194 ? -22.084 -8.976 79.064 1.00 62.34 194 LYS A N 1
ATOM 1452 C CA . LYS A 1 194 ? -21.345 -10.252 79.118 1.00 62.34 194 LYS A CA 1
ATOM 1453 C C . LYS A 1 194 ? -21.912 -11.212 80.161 1.00 62.34 194 LYS A C 1
ATOM 1455 O O . LYS A 1 194 ? -22.125 -12.376 79.836 1.00 62.34 194 LYS A O 1
ATOM 1460 N N . GLY A 1 195 ? -22.219 -10.717 81.363 1.00 68.62 195 GLY A N 1
ATOM 1461 C CA . GLY A 1 195 ? -22.820 -11.536 82.420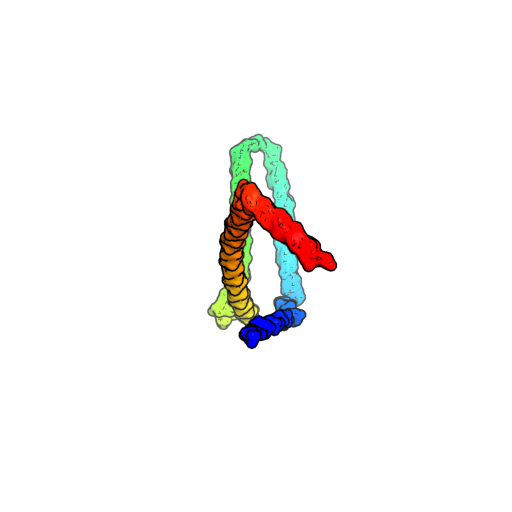 1.00 68.62 195 GLY A CA 1
ATOM 1462 C C . GLY A 1 195 ? -24.178 -12.116 82.016 1.00 68.62 195 GLY A C 1
ATOM 1463 O O . GLY A 1 195 ? -24.414 -13.306 82.192 1.00 68.62 195 GLY A O 1
ATOM 1464 N N . LYS A 1 196 ? -25.039 -11.311 81.380 1.00 66.88 196 LYS A N 1
ATOM 1465 C CA . LYS A 1 196 ? -26.360 -11.768 80.903 1.00 66.88 196 LYS A CA 1
ATOM 1466 C C . LYS A 1 196 ? -26.277 -12.765 79.743 1.00 66.88 196 LYS A C 1
ATOM 1468 O O . LYS A 1 196 ? -27.144 -13.625 79.614 1.00 66.88 196 LYS A O 1
ATOM 1473 N N . ILE A 1 197 ? -25.252 -12.664 78.894 1.00 70.19 197 ILE A N 1
ATOM 1474 C CA . ILE A 1 197 ? -25.018 -13.623 77.803 1.00 70.19 197 ILE A CA 1
ATOM 1475 C C . ILE A 1 197 ? -24.499 -14.960 78.353 1.00 70.19 197 ILE A C 1
ATOM 1477 O O . ILE A 1 197 ? -24.950 -16.006 77.894 1.00 70.19 197 ILE A O 1
ATOM 1481 N N . GLU A 1 198 ? -23.605 -14.949 79.346 1.00 71.62 198 GLU A N 1
ATOM 1482 C CA . GLU A 1 198 ? -23.162 -16.175 80.032 1.00 71.62 198 GLU A CA 1
ATOM 1483 C C . GLU A 1 198 ? -24.299 -16.841 80.821 1.00 71.62 198 GLU A C 1
ATOM 1485 O O . GLU A 1 198 ? -24.424 -18.066 80.803 1.00 71.62 198 GLU A O 1
ATOM 1490 N N . GLU A 1 199 ? -25.167 -16.051 81.457 1.00 72.75 199 GLU A N 1
ATOM 1491 C CA . GLU A 1 199 ? -26.346 -16.545 82.173 1.00 72.75 199 GLU A CA 1
ATOM 1492 C C . GLU A 1 199 ? -27.355 -17.207 81.222 1.00 72.75 199 GLU A C 1
ATOM 1494 O O . GLU A 1 199 ? -27.728 -18.360 81.440 1.00 72.75 199 GLU A O 1
ATOM 1499 N N . MET A 1 200 ? -27.704 -16.554 80.106 1.00 72.88 200 MET A N 1
ATOM 1500 C CA . MET A 1 200 ? -28.569 -17.160 79.084 1.00 72.88 200 MET A CA 1
ATOM 1501 C C . MET A 1 200 ? -27.931 -18.385 78.413 1.00 72.88 200 MET A C 1
ATOM 1503 O O . MET A 1 200 ? -28.634 -19.339 78.091 1.00 72.88 200 MET A O 1
ATOM 1507 N N . ALA A 1 201 ? -26.612 -18.401 78.199 1.00 69.75 201 ALA A N 1
ATOM 1508 C CA . ALA A 1 201 ? -25.928 -19.567 77.636 1.00 69.75 201 ALA A CA 1
ATOM 1509 C C . ALA A 1 201 ? -25.983 -20.778 78.584 1.00 69.75 201 ALA A C 1
ATOM 1511 O O . ALA A 1 201 ? -26.111 -21.914 78.123 1.00 69.75 201 ALA A O 1
ATOM 1512 N N . ARG A 1 202 ? -25.939 -20.539 79.901 1.00 72.19 202 ARG A N 1
ATOM 1513 C CA . ARG A 1 202 ? -26.105 -21.580 80.920 1.00 72.19 202 ARG A CA 1
ATOM 1514 C C . ARG A 1 202 ? -27.543 -22.103 80.965 1.00 72.19 202 ARG A C 1
ATOM 1516 O O . ARG A 1 202 ? -27.734 -23.312 80.986 1.00 72.19 202 ARG A O 1
ATOM 1523 N N . GLU A 1 203 ? -28.541 -21.223 80.888 1.00 72.81 203 GLU A N 1
ATOM 1524 C CA . GLU A 1 203 ? -29.959 -21.622 80.868 1.00 72.81 203 GLU A CA 1
ATOM 1525 C C . GLU A 1 203 ? -30.354 -22.398 79.600 1.00 72.81 203 GLU A C 1
ATOM 1527 O O . GLU A 1 203 ? -31.144 -23.341 79.665 1.00 72.81 203 GLU A O 1
ATOM 1532 N N . VAL A 1 204 ? -29.785 -22.048 78.441 1.00 71.38 204 VAL A N 1
ATOM 1533 C CA . VAL A 1 204 ? -30.023 -22.779 77.184 1.00 71.38 204 VAL A CA 1
ATOM 1534 C C . VAL A 1 204 ? -29.303 -24.133 77.176 1.00 71.38 204 VAL A C 1
ATOM 1536 O O . VAL A 1 204 ? -29.849 -25.095 76.643 1.00 71.38 204 VAL A O 1
ATOM 1539 N N . GLY A 1 205 ? -28.123 -24.238 77.797 1.00 62.03 205 GLY A N 1
ATOM 1540 C CA . GLY A 1 205 ? -27.431 -25.516 77.997 1.00 62.03 205 GLY A CA 1
ATOM 1541 C C . GLY A 1 205 ? -28.170 -26.458 78.953 1.00 62.03 205 GLY A C 1
ATOM 1542 O O . GLY A 1 205 ? -28.243 -27.650 78.684 1.00 62.03 205 GLY A O 1
ATOM 1543 N N . GLU A 1 206 ? -28.781 -25.918 80.011 1.00 59.47 206 GLU A N 1
ATOM 1544 C CA . GLU A 1 206 ? -29.616 -26.670 80.964 1.00 59.47 206 GLU A CA 1
ATOM 1545 C C . GLU A 1 206 ? -31.007 -27.025 80.402 1.00 59.47 206 GLU A C 1
ATOM 1547 O O . GLU A 1 206 ? -31.645 -27.948 80.894 1.00 59.47 206 GLU A O 1
ATOM 1552 N N . SER A 1 207 ? -31.480 -26.327 79.362 1.00 55.88 207 SER A N 1
ATOM 1553 C CA . SER A 1 207 ? -32.747 -26.637 78.673 1.00 55.88 207 SER A CA 1
ATOM 1554 C C . SER A 1 207 ? -32.590 -27.577 77.468 1.00 55.88 207 SER A C 1
ATOM 1556 O O . SER A 1 207 ? -33.589 -27.934 76.842 1.00 55.88 207 SER A O 1
ATOM 1558 N N . ALA A 1 208 ? -31.355 -27.937 77.100 1.00 50.56 208 ALA A N 1
ATOM 1559 C CA . ALA A 1 208 ? -31.040 -28.837 75.987 1.00 50.56 208 ALA A CA 1
ATOM 1560 C C . ALA A 1 208 ? -30.619 -30.253 76.439 1.00 50.56 208 ALA A C 1
ATOM 1562 O O . ALA A 1 208 ? -30.255 -31.070 75.589 1.00 50.56 208 ALA A O 1
ATOM 1563 N N . GLU A 1 209 ? -30.695 -30.538 77.743 1.00 43.84 209 GLU A N 1
ATOM 1564 C CA . GLU A 1 209 ? -30.549 -31.866 78.364 1.00 43.84 209 GLU A CA 1
ATOM 1565 C C . GLU A 1 209 ? -31.914 -32.381 78.854 1.00 43.84 209 GLU A C 1
ATOM 1567 O O . GLU A 1 209 ? -32.195 -33.587 78.655 1.00 43.84 209 GLU A O 1
#

Sequence (209 aa):
MSTPDIDSTAASGMAGLEITNPDAAQDSFTELQLSELERQILDLYDRHDEVRLEIGLLSAPEATQNASTEEVTDEDLQAEQKALLEAKARYALKKSIAESILVANPILKAVHAGSNASPIERDLRPLGQQRADVCTELAATAAQVLAAREALTAVEAERVVLSRNNTELAGRMVGLAEQVEGQKKGDITDPEMKGKIEEMAREVGESAE

Secondary structure (DSSP, 8-state):
--PPP--GGGGSS--------TTTT----------HHHHHHHHHHHHHHHHHHHHHHHHHHHHHHTTTTS---HHHHHHHHHHHHHHHHHHHHHHHHHHHHHHHHHHHHHHH-GGGS-HHHHHHHHHHHHHHHHHHHHHHHHHHHHHHHHHHHHHHHHHHHHHHHHHHHHHHHHHHHHHHHHHHHHGGG-HHHHHHHHHHHHHHHHT--

pLDDT: mean 76.77, std 18.88, range [36.97, 97.5]